Protein 3ZXN (pdb70)

Solvent-accessible surface area: 12642 Å² total; per-residue (Å²): 120,136,16,89,35,99,81,64,100,72,9,21,6,0,39,7,106,104,43,201,82,146,18,14,78,76,5,34,100,51,0,3,96,40,9,5,56,106,87,24,122,0,0,0,0,13,3,80,36,12,125,111,2,58,107,110,15,0,134,13,1,30,38,0,26,42,1,1,121,22,28,62,18,60,21,0,0,0,12,38,76,115,66,7,29,104,30,0,78,138,70,54,7,94,25,238,64,34,24,52,19,130,57,56,116,113,0,27,57,76,3,79,99,102,69,226,192,88,80,33,5,53,1,53,66,9,24,0,6,23,3,67,108,83,10,77,116,58,50,34,109,94,22,52,106,66,6,51,146,30,4,70,66,100,87,15,116,0,1,0,2,3,1,65,58,2,110,114,14,48,98,52,2,1,154,1,3,58,56,0,9,120,18,0,91,110,72,65,16,75,25,0,1,0,12,37,72,108,64,5,20,115,39,0,67,136,71,46,3,72,31,216,69,24,36,55,19,128,51,0,45,113,0,1,63,74,14,70,121,129,48,276

Radius of gyration: 18.59 Å; Cα contacts (8 Å, |Δi|>4): 367; chains: 2; bounding box: 42×45×48 Å

Nearest PDB structures (foldseek):
  3zxn-assembly1_A  TM=1.009E+00  e=7.294E-23  Moorella thermoacetica ATCC 39073
  2vy9-assembly2_B  TM=9.307E-01  e=5.023E-19  Neomoorella thermoacetica
  3zxn-assembly2_B  TM=9.284E-01  e=1.860E-18  Moorella thermoacetica ATCC 39073
  6jhk-assembly1_A  TM=9.186E-01  e=1.006E-10  Bacillus subtilis
  6qcm-assembly1_d  TM=8.996E-01  e=4.245E-10  Listeria monocytogenes EGD-e

GO terms:
  GO:0005515 protein binding (F, IPI)

B-factor: mean 38.58, std 14.01, range [18.01, 106.39]

InterPro domains:
  IPR002645 STAS domain [PF01740] (10-97)
  IPR002645 STAS domain [PS50801] (3-114)
  IPR036513 STAS domain superfamily [G3DSA:3.30.750.24] (1-123)
  IPR036513 STAS domain superfamily [SSF52091] (4-115)
  IPR051932 Bacterial Stress Response Regulators [PTHR33745] (4-117)

Foldseek 3Di:
DPFDWDADPQEIETEDADDVAVVLVVVLVVVVVVCVPDPGQAYEYEDLRDPEDDLRNLVSVVVVVVVCVVVVHQYEYENADPVRVVVSVVSPDDPVPHHYYHDDVRRVVVSVVVVVD/DQWDDDDQEIEGEDAPCVVVDQLVRNVVVVCVVDVVRPGQAYEYEDLRDPADDLRNLVSVQVVVVVCVVSVHQYEYENDDPVRVVVSVVSPNPCVPHHYDHGDVRVVVCSVVVVD

Secondary structure (DSSP, 8-state):
--S-EEEETTEEEEEPPP---HHHHHHHHHHHHHHTSS--SEEEEE-TT-SS--HHHHHHHHHHHHHHHHHT--EEEE---HHHHHHHHHTT--STTSEEESSHHHHHHHHHHHHT-/---EEETTEEEEE--GGGGGS-HHHHHHHHHHHHSSS--SEEEEE-TT-SS--HHHHHHHHHHHHHHHHTT--EEEES--HHHHHHHHHTT--GGGSEEESSHHHHHHHHHHH--

Structure (mmCIF, N/CA/C/O backbone):
data_3ZXN
#
_entry.id   3ZXN
#
_cell.length_a   49.940
_cell.length_b   60.820
_cell.length_c   88.910
_cell.angle_alpha   90.00
_cell.angle_beta   90.00
_cell.angle_gamma   90.00
#
_symmetry.space_group_name_H-M   'P 21 21 21'
#
loop_
_entity.id
_entity.type
_entity.pdbx_description
1 polymer 'ANTI-SIGMA-FACTOR ANTAGONIST (STAS) DOMAIN PROTEIN'
2 non-polymer 'THIOCYANATE ION'
3 water water
#
loop_
_atom_site.group_PDB
_atom_site.id
_atom_site.type_symbol
_atom_site.label_atom_id
_atom_site.label_alt_id
_atom_site.label_comp_id
_atom_site.label_asym_id
_atom_site.label_entity_id
_atom_site.label_seq_id
_atom_site.pdbx_PDB_ins_code
_atom_site.Cartn_x
_atom_site.Cartn_y
_atom_site.Cartn_z
_atom_site.occupancy
_atom_site.B_iso_or_equiv
_atom_site.auth_seq_id
_atom_site.auth_comp_id
_atom_site.auth_asym_id
_atom_site.auth_atom_id
_atom_site.pdbx_PDB_model_num
ATOM 1 N N . SER A 1 3 ? -0.833 1.665 -21.264 1.00 80.59 3 SER A N 1
ATOM 2 C CA . SER A 1 3 ? -0.103 1.465 -20.015 1.0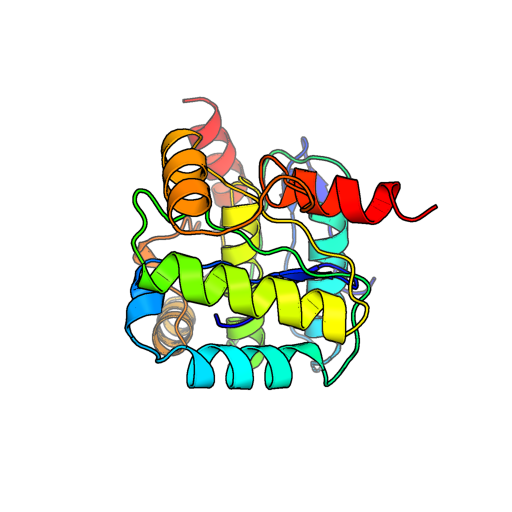0 76.23 3 SER A CA 1
ATOM 3 C C . SER A 1 3 ? -0.657 0.285 -19.217 1.00 74.55 3 SER A C 1
ATOM 4 O O . SER A 1 3 ? -1.318 0.478 -18.195 1.00 85.01 3 SER A O 1
ATOM 7 N N . ARG A 1 4 ? -0.392 -0.932 -19.684 1.00 70.33 4 ARG A N 1
ATOM 8 C CA . ARG A 1 4 ? -0.789 -2.130 -18.947 1.00 72.74 4 ARG A CA 1
ATOM 9 C C . ARG A 1 4 ? 0.356 -2.588 -18.043 1.00 67.71 4 ARG A C 1
ATOM 10 O O . ARG A 1 4 ? 0.193 -2.686 -16.824 1.00 66.61 4 ARG A O 1
ATOM 18 N N . VAL A 1 5 ? 1.509 -2.864 -18.651 1.00 59.54 5 VAL A N 1
ATOM 19 C CA . VAL A 1 5 ? 2.724 -3.198 -17.908 1.00 53.05 5 VAL A CA 1
ATOM 20 C C . VAL A 1 5 ? 3.305 -1.946 -17.251 1.00 53.15 5 VAL A C 1
ATOM 21 O O . VAL A 1 5 ? 3.803 -1.049 -17.938 1.00 47.12 5 VAL A O 1
ATOM 25 N N . PRO A 1 6 ? 3.232 -1.875 -15.911 1.00 44.67 6 PRO A N 1
ATOM 26 C CA . PRO A 1 6 ? 3.735 -0.702 -15.198 1.00 43.86 6 PRO A CA 1
ATOM 27 C C . PRO A 1 6 ? 5.235 -0.526 -15.388 1.00 37.71 6 PRO A C 1
ATOM 28 O O . PRO A 1 6 ? 6.012 -1.480 -15.334 1.00 40.26 6 PRO A O 1
ATOM 32 N N . ILE A 1 7 ? 5.637 0.714 -15.598 1.00 35.90 7 ILE A N 1
ATOM 33 C CA . ILE A 1 7 ? 7.041 1.048 -15.674 1.00 38.19 7 ILE A CA 1
ATOM 34 C C . ILE A 1 7 ? 7.349 1.958 -14.505 1.00 35.08 7 ILE A C 1
ATOM 35 O O . ILE A 1 7 ? 6.905 3.107 -14.480 1.00 36.85 7 ILE A O 1
ATOM 40 N N . LEU A 1 8 ? 8.100 1.442 -13.532 1.00 28.52 8 LEU A N 1
ATOM 41 C CA . LEU A 1 8 ? 8.412 2.190 -12.313 1.00 28.98 8 LEU A CA 1
ATOM 42 C C . LEU A 1 8 ? 9.763 2.902 -12.406 1.00 28.50 8 LEU A C 1
ATOM 43 O O . LEU A 1 8 ? 10.639 2.503 -13.166 1.00 28.70 8 LEU A O 1
ATOM 48 N N . LYS A 1 9 ? 9.931 3.950 -11.611 1.00 29.43 9 LYS A N 1
ATOM 49 C CA . LYS A 1 9 ? 11.233 4.582 -11.473 1.00 34.55 9 LYS A CA 1
ATOM 50 C C . LYS A 1 9 ? 11.588 4.637 -9.996 1.00 32.93 9 LYS A C 1
ATOM 51 O O . LYS A 1 9 ? 10.815 5.144 -9.187 1.00 39.29 9 LYS A O 1
ATOM 57 N N . VAL A 1 10 ? 12.738 4.083 -9.637 1.00 29.06 10 VAL A N 1
ATOM 58 C CA . VAL A 1 10 ? 13.174 4.097 -8.244 1.00 31.11 10 VAL A CA 1
ATOM 59 C C . VAL A 1 10 ? 14.597 4.622 -8.150 1.00 31.81 10 VAL A C 1
ATOM 60 O O . VAL A 1 10 ? 15.503 4.056 -8.748 1.00 28.92 10 VAL A O 1
ATOM 64 N N . ASP A 1 11 ? 14.799 5.692 -7.377 1.00 32.48 11 ASP A N 1
ATOM 65 C CA . ASP A 1 11 ? 16.127 6.280 -7.246 1.00 32.45 11 ASP A CA 1
ATOM 66 C C . ASP A 1 11 ? 16.761 6.473 -8.632 1.00 30.45 11 ASP A C 1
ATOM 67 O O . ASP A 1 11 ? 17.941 6.192 -8.818 1.00 33.86 11 ASP A O 1
ATOM 72 N N . ASP A 1 12 ? 15.961 6.936 -9.590 1.00 31.80 12 ASP A N 1
ATOM 73 C CA . ASP A 1 12 ? 16.418 7.201 -10.968 1.00 36.18 12 ASP A CA 1
ATOM 74 C C . ASP A 1 12 ? 16.691 5.963 -11.821 1.00 33.49 12 ASP A C 1
ATOM 75 O O . ASP A 1 12 ? 17.197 6.088 -12.941 1.00 29.70 12 ASP A O 1
ATOM 80 N N . TYR A 1 13 ? 16.374 4.782 -11.296 1.00 29.81 13 TYR A N 1
ATOM 81 C CA . TYR A 1 13 ? 16.455 3.545 -12.076 1.00 27.21 13 TYR A CA 1
ATOM 82 C C . TYR A 1 13 ? 15.070 3.126 -12.556 1.00 28.98 13 TYR A C 1
ATOM 83 O O . TYR A 1 13 ? 14.105 3.139 -11.787 1.00 26.47 13 TYR A O 1
ATOM 92 N N . TRP A 1 14 ? 14.973 2.773 -13.839 1.00 25.55 14 TRP A N 1
ATOM 93 C CA . TRP A 1 14 ? 13.751 2.222 -14.383 1.00 19.05 14 TRP A CA 1
ATOM 94 C C . TRP A 1 14 ? 13.648 0.797 -13.895 1.00 23.77 14 TRP A C 1
ATOM 95 O O . TRP A 1 14 ? 14.637 0.066 -13.924 1.00 24.43 14 TRP A O 1
ATOM 106 N N . VAL A 1 15 ? 12.453 0.410 -13.448 1.00 25.74 15 VAL A N 1
ATOM 107 C CA . VAL A 1 15 ? 12.185 -0.940 -12.971 1.00 23.46 15 VAL A CA 1
ATOM 108 C C . VAL A 1 15 ? 10.903 -1.483 -13.603 1.00 27.37 15 VAL A C 1
ATOM 109 O O . VAL A 1 15 ? 9.848 -0.830 -13.567 1.00 27.89 15 VAL A O 1
ATOM 113 N N . VAL A 1 16 ? 11.003 -2.670 -14.194 1.00 25.94 16 VAL A N 1
ATOM 114 C CA . VAL A 1 16 ? 9.889 -3.291 -14.893 1.00 24.70 16 VAL A CA 1
ATOM 115 C C . VAL A 1 16 ? 9.820 -4.775 -14.546 1.00 27.97 16 VAL A C 1
ATOM 116 O O . VAL A 1 16 ? 10.840 -5.458 -14.533 1.00 27.05 16 VAL A O 1
ATOM 120 N N . ALA A 1 17 ? 8.621 -5.277 -14.271 1.00 24.86 17 ALA A N 1
ATOM 121 C CA . ALA A 1 17 ? 8.435 -6.719 -14.156 1.00 28.85 17 ALA A CA 1
ATOM 122 C C . ALA A 1 17 ? 7.419 -7.176 -15.184 1.00 30.64 17 ALA A C 1
ATOM 123 O O . ALA A 1 17 ? 6.292 -6.690 -15.218 1.00 39.35 17 ALA A O 1
ATOM 125 N N . ILE A 1 18 ? 7.829 -8.115 -16.021 1.00 28.09 18 ILE A N 1
ATOM 126 C CA . ILE A 1 18 ? 6.960 -8.617 -17.080 1.00 32.50 18 ILE A CA 1
ATOM 127 C C . ILE A 1 18 ? 6.177 -9.826 -16.587 1.00 36.10 18 ILE A C 1
ATOM 128 O O . ILE A 1 18 ? 6.762 -10.827 -16.174 1.00 37.79 18 ILE A O 1
ATOM 133 N N . GLU A 1 19 ? 4.850 -9.724 -16.617 1.00 42.43 19 GLU A N 1
ATOM 134 C CA . GLU A 1 19 ? 3.985 -10.809 -16.163 1.00 46.72 19 GLU A CA 1
ATOM 135 C C . GLU A 1 19 ? 3.391 -11.568 -17.359 1.00 47.69 19 GLU A C 1
ATOM 136 O O . GLU A 1 19 ? 3.561 -11.159 -18.508 1.00 45.29 19 GLU A O 1
ATOM 142 N N . GLU A 1 20 ? 2.715 -12.683 -17.095 1.00 49.33 20 GLU A N 1
ATOM 143 C CA . GLU A 1 20 ? 2.071 -13.447 -18.165 1.00 54.41 20 GLU A CA 1
ATOM 144 C C . GLU A 1 20 ? 1.018 -12.588 -18.865 1.00 53.96 20 GLU A C 1
ATOM 145 O O . GLU A 1 20 ? 0.218 -11.923 -18.206 1.00 54.83 20 GLU A O 1
ATOM 151 N N . THR A 1 21 ? 1.023 -12.581 -20.196 1.00 64.23 21 THR A N 1
ATOM 152 C CA . THR A 1 21 ? 0.043 -11.786 -20.944 1.00 63.91 21 THR A CA 1
ATOM 153 C C . THR A 1 21 ? -0.867 -12.644 -21.823 1.00 73.62 21 THR A C 1
ATOM 154 O O . THR A 1 21 ? -0.399 -13.437 -22.649 1.00 65.65 21 THR A O 1
ATOM 158 N N . LEU A 1 22 ? -2.173 -12.467 -21.638 1.00 73.73 22 LEU A N 1
ATOM 159 C CA . LEU A 1 22 ? -3.173 -13.277 -22.325 1.00 79.13 22 LEU A CA 1
ATOM 160 C C . LEU A 1 22 ? -3.430 -12.765 -23.740 1.00 74.38 22 LEU A C 1
ATOM 161 O O . LEU A 1 22 ? -2.593 -12.930 -24.630 1.00 70.16 22 LEU A O 1
ATOM 166 N N . ASP A 1 24 ? -0.249 -10.417 -26.191 1.00 69.83 24 ASP A N 1
ATOM 167 C CA . ASP A 1 24 ? 0.857 -10.660 -27.112 1.00 77.31 24 ASP A CA 1
ATOM 168 C C . ASP A 1 24 ? 1.181 -9.402 -27.911 1.00 77.66 24 ASP A C 1
ATOM 169 O O . ASP A 1 24 ? 2.335 -9.153 -28.260 1.00 73.27 24 ASP A O 1
ATOM 174 N N . GLN A 1 25 ? 0.158 -8.607 -28.202 1.00 77.72 25 GLN A N 1
ATOM 175 C CA . GLN A 1 25 ? 0.380 -7.313 -28.829 1.00 76.40 25 GLN A CA 1
ATOM 176 C C . GLN A 1 25 ? 0.649 -6.269 -27.747 1.00 70.07 25 GLN A C 1
ATOM 177 O O . GLN A 1 25 ? 1.097 -5.159 -28.032 1.00 66.58 25 GLN A O 1
ATOM 183 N N . SER A 1 26 ? 0.379 -6.641 -26.501 1.00 65.10 26 SER A N 1
ATOM 184 C CA . SER A 1 26 ? 0.661 -5.770 -25.368 1.00 69.95 26 SER A CA 1
ATOM 185 C C . SER A 1 26 ? 2.152 -5.788 -25.016 1.00 62.81 26 SER A C 1
ATOM 186 O O . SER A 1 26 ? 2.641 -4.915 -24.295 1.00 56.72 26 SER A O 1
ATOM 189 N N . VAL A 1 27 ? 2.861 -6.793 -25.525 1.00 62.22 27 VAL A N 1
ATOM 190 C CA . VAL A 1 27 ? 4.312 -6.873 -25.390 1.00 62.62 27 VAL A CA 1
ATOM 191 C C . VAL A 1 27 ? 4.946 -5.865 -26.346 1.00 55.46 27 VAL A C 1
ATOM 192 O O . VAL A 1 27 ? 5.937 -5.211 -26.015 1.00 46.80 27 VAL A O 1
ATOM 196 N N . ILE A 1 28 ? 4.364 -5.754 -27.537 1.00 54.53 28 ILE A N 1
ATOM 197 C CA . ILE A 1 28 ? 4.733 -4.706 -28.482 1.00 51.59 28 ILE A CA 1
ATOM 198 C C . ILE A 1 28 ? 4.416 -3.347 -27.874 1.00 45.60 28 ILE A C 1
ATOM 199 O O . ILE A 1 28 ? 5.224 -2.423 -27.927 1.00 45.83 28 ILE A O 1
ATOM 204 N N . GLN A 1 29 ? 3.231 -3.241 -27.287 1.00 48.21 29 GLN A N 1
ATOM 205 C CA . GLN A 1 29 ? 2.801 -2.023 -26.617 1.00 52.49 29 GLN A CA 1
ATOM 206 C C . GLN A 1 29 ? 3.747 -1.667 -25.476 1.00 49.90 29 GLN A C 1
ATOM 207 O O . GLN A 1 29 ? 4.073 -0.496 -25.268 1.00 45.09 29 GLN A O 1
ATOM 213 N N . PHE A 1 30 ? 4.184 -2.684 -24.738 1.00 49.75 30 PHE A N 1
ATOM 214 C CA . PHE A 1 30 ? 5.096 -2.467 -23.630 1.00 42.24 30 PHE A CA 1
ATOM 215 C C . PHE A 1 30 ? 6.462 -1.979 -24.107 1.00 35.74 30 PHE A C 1
ATOM 216 O O . PHE A 1 30 ? 6.984 -1.000 -23.588 1.00 33.76 30 PHE A O 1
ATOM 224 N N . LYS A 1 31 ? 7.031 -2.666 -25.096 1.00 41.54 31 LYS A N 1
ATOM 225 C CA . LYS A 1 31 ? 8.332 -2.294 -25.651 1.00 40.54 31 LYS A CA 1
ATOM 226 C C . LYS A 1 31 ? 8.322 -0.844 -26.128 1.00 37.18 31 LYS A C 1
ATOM 227 O O . LYS A 1 31 ? 9.250 -0.080 -25.856 1.00 35.60 31 LYS A O 1
ATOM 233 N N . GLU A 1 32 ? 7.254 -0.463 -26.818 1.00 38.27 32 GLU A N 1
ATOM 234 C CA . GLU A 1 32 ? 7.121 0.895 -27.329 1.00 39.97 32 GLU A CA 1
ATOM 235 C C . GLU A 1 32 ? 7.088 1.935 -26.218 1.00 35.15 32 GLU A C 1
ATOM 236 O O . GLU A 1 32 ? 7.775 2.953 -26.295 1.00 33.13 32 GLU A O 1
ATOM 242 N N . GLU A 1 33 ? 6.291 1.685 -25.184 1.00 35.94 33 GLU A N 1
ATOM 243 C CA . GLU A 1 33 ? 6.215 2.617 -24.064 1.00 34.96 33 GLU A CA 1
ATOM 244 C C . GLU A 1 33 ? 7.541 2.691 -23.304 1.00 31.94 33 GLU A C 1
ATOM 245 O O . GLU A 1 33 ? 7.971 3.776 -22.884 1.00 28.80 33 GLU A O 1
ATOM 251 N N . LEU A 1 34 ? 8.183 1.541 -23.108 1.00 29.64 34 LEU A N 1
ATOM 252 C CA . LEU A 1 34 ? 9.455 1.517 -22.387 1.00 28.88 34 LEU A CA 1
ATOM 253 C C . LEU A 1 34 ? 10.479 2.354 -23.146 1.00 28.46 34 LEU A C 1
ATOM 254 O O . LEU A 1 34 ? 11.143 3.222 -22.578 1.00 28.55 34 LEU A O 1
ATOM 259 N N . LEU A 1 35 ? 10.591 2.098 -24.445 1.00 28.00 35 LEU A N 1
ATOM 260 C CA . LEU A 1 35 ? 11.569 2.807 -25.254 1.00 29.74 35 LEU A CA 1
ATOM 261 C C . LEU A 1 35 ? 11.277 4.293 -25.252 1.00 27.25 35 LEU A C 1
ATOM 262 O O . LEU A 1 35 ? 12.195 5.095 -25.192 1.00 31.07 35 LEU A O 1
ATOM 267 N N . HIS A 1 36 ? 10.001 4.664 -25.303 1.00 25.73 36 HIS A N 1
ATOM 268 C CA . HIS A 1 36 ? 9.657 6.075 -25.231 1.00 29.31 36 HIS A CA 1
ATOM 269 C C . HIS A 1 36 ? 10.143 6.659 -23.903 1.00 34.57 36 HIS A C 1
ATOM 270 O O . HIS A 1 36 ? 10.768 7.721 -23.867 1.00 33.34 36 HIS A O 1
ATOM 277 N N . ASN A 1 37 ? 9.866 5.955 -22.809 1.00 34.92 37 ASN A N 1
ATOM 278 C CA . ASN A 1 37 ? 10.275 6.444 -21.491 1.00 34.77 37 ASN A CA 1
ATOM 279 C C . ASN A 1 37 ? 11.785 6.607 -21.343 1.00 30.90 37 ASN A C 1
ATOM 280 O O . ASN A 1 37 ? 12.252 7.653 -20.894 1.00 29.88 37 ASN A O 1
ATOM 285 N N . ILE A 1 38 ? 12.550 5.583 -21.720 1.00 28.10 38 ILE A N 1
ATOM 286 C CA . ILE A 1 38 ? 13.989 5.622 -21.452 1.00 28.81 38 ILE A CA 1
ATOM 287 C C . ILE A 1 38 ? 14.760 6.569 -22.379 1.00 31.10 38 ILE A C 1
ATOM 288 O O . ILE A 1 38 ? 15.930 6.875 -22.125 1.00 30.23 38 ILE A O 1
ATOM 293 N N . THR A 1 39 ? 14.097 7.050 -23.432 1.00 29.17 39 THR A N 1
ATOM 294 C CA . THR A 1 39 ? 14.695 8.082 -24.280 1.00 31.47 39 THR A CA 1
ATOM 295 C C . THR A 1 39 ? 14.152 9.486 -24.000 1.00 35.19 39 THR A C 1
ATOM 296 O O . THR A 1 39 ? 14.458 10.425 -24.727 1.00 35.99 39 THR A O 1
ATOM 300 N N . GLY A 1 40 ? 13.344 9.632 -22.954 1.00 34.79 40 GLY A N 1
ATOM 301 C CA . GLY A 1 40 ? 12.881 10.953 -22.545 1.00 37.14 40 GLY A CA 1
ATOM 302 C C . GLY A 1 40 ? 13.718 11.501 -21.397 1.00 39.94 40 GLY A C 1
ATOM 303 O O . GLY A 1 40 ? 14.815 12.035 -21.587 1.00 38.52 40 GLY A O 1
ATOM 304 N N . VAL A 1 41 ? 13.203 11.373 -20.183 1.00 39.58 41 VAL A N 1
ATOM 305 C CA . VAL A 1 41 ? 13.975 11.775 -19.020 1.00 37.66 41 VAL A CA 1
ATOM 306 C C . VAL A 1 41 ? 15.134 10.811 -18.828 1.00 36.35 41 VAL A C 1
ATOM 307 O O . VAL A 1 41 ? 14.977 9.599 -18.972 1.00 41.80 41 VAL A O 1
ATOM 311 N N . ALA A 1 42 ? 16.309 11.350 -18.531 1.00 34.58 42 ALA A N 1
ATOM 312 C CA . ALA A 1 42 ? 17.466 10.505 -18.289 1.00 38.77 42 ALA A CA 1
ATOM 313 C C . ALA A 1 42 ? 17.185 9.611 -17.075 1.00 36.45 42 ALA A C 1
ATOM 314 O O . ALA A 1 42 ? 16.344 9.941 -16.244 1.00 40.75 42 ALA A O 1
ATOM 316 N N . GLY A 1 43 ? 17.867 8.472 -17.007 1.00 29.66 43 GLY A N 1
ATOM 317 C CA . GLY A 1 43 ? 17.764 7.553 -15.883 1.00 32.65 43 GLY A CA 1
ATOM 318 C C . GLY A 1 43 ? 19.142 6.954 -15.701 1.00 33.67 43 GLY A C 1
ATOM 319 O O . GLY A 1 43 ? 19.982 7.081 -16.594 1.00 34.55 43 GLY A O 1
ATOM 320 N N . LYS A 1 44 ? 19.386 6.305 -14.566 1.00 29.13 44 LYS A N 1
ATOM 321 C CA . LYS A 1 44 ? 20.708 5.754 -14.291 1.00 31.01 44 LYS A CA 1
ATOM 322 C C . LYS A 1 44 ? 20.837 4.332 -14.811 1.00 25.87 44 LYS A C 1
ATOM 323 O O . LYS A 1 44 ? 21.936 3.777 -14.868 1.00 27.12 44 LYS A O 1
ATOM 329 N N . GLY A 1 45 ? 19.712 3.728 -15.171 1.00 28.36 45 GLY A N 1
ATOM 330 C CA . GLY A 1 45 ? 19.751 2.338 -15.592 1.00 25.53 45 GLY A CA 1
ATOM 331 C C . GLY A 1 45 ? 18.378 1.711 -15.668 1.00 24.25 45 GLY A C 1
ATOM 332 O O . GLY A 1 45 ? 17.381 2.339 -15.333 1.00 26.11 45 GLY A O 1
ATOM 333 N N . LEU A 1 46 ? 18.346 0.454 -16.096 1.00 21.06 46 LEU A N 1
ATOM 334 C CA . LEU A 1 46 ? 17.110 -0.234 -16.363 1.00 22.12 46 LEU A CA 1
ATOM 335 C C . LEU A 1 46 ? 17.206 -1.671 -15.848 1.00 21.73 46 LEU A C 1
ATOM 336 O O . LEU A 1 46 ? 18.166 -2.381 -16.142 1.00 25.17 46 LEU A O 1
ATOM 341 N N . VAL A 1 47 ? 16.206 -2.081 -15.076 1.00 23.33 47 VAL A N 1
ATOM 342 C CA A VAL A 1 47 ? 16.101 -3.463 -14.596 0.71 22.86 47 VAL A CA 1
ATOM 343 C CA B VAL A 1 47 ? 16.116 -3.459 -14.613 0.29 22.86 47 VAL A CA 1
ATOM 344 C C . VAL A 1 47 ? 14.801 -4.063 -15.092 1.00 21.10 47 VAL A C 1
ATOM 345 O O . VAL A 1 47 ? 13.730 -3.486 -14.891 1.00 24.52 47 VAL A O 1
ATOM 352 N N . ILE A 1 48 ? 14.883 -5.216 -15.751 1.00 22.61 48 ILE A N 1
ATOM 353 C CA . ILE A 1 48 ? 13.670 -5.878 -16.206 1.00 19.64 48 ILE A CA 1
ATOM 354 C C . ILE A 1 48 ? 13.630 -7.301 -15.669 1.00 21.71 48 ILE A C 1
ATOM 355 O O . ILE A 1 48 ? 14.557 -8.067 -15.895 1.00 22.03 48 ILE A O 1
ATOM 360 N N . ASP A 1 49 ? 12.550 -7.648 -14.973 1.00 25.03 49 ASP A N 1
ATOM 361 C CA . ASP A 1 49 ? 12.426 -8.980 -14.381 1.00 26.81 49 ASP A CA 1
ATOM 362 C C . ASP A 1 49 ? 11.422 -9.814 -15.158 1.00 23.63 49 ASP A C 1
ATOM 363 O O . ASP A 1 49 ? 10.317 -9.359 -15.442 1.00 25.67 49 ASP A O 1
ATOM 368 N N . ILE A 1 50 ? 11.800 -11.049 -15.460 1.00 20.59 50 ILE A N 1
ATOM 369 C CA . ILE A 1 50 ? 10.917 -11.947 -16.200 1.00 22.69 50 ILE A CA 1
ATOM 370 C C . ILE A 1 50 ? 10.546 -13.230 -15.457 1.00 28.52 50 ILE A C 1
ATOM 371 O O . ILE A 1 50 ? 10.117 -14.197 -16.081 1.00 27.49 50 ILE A O 1
ATOM 376 N N . SER A 1 51 ? 10.683 -13.228 -14.128 1.00 27.68 51 SER A N 1
ATOM 377 C CA . SER A 1 51 ? 10.441 -14.438 -13.332 1.00 28.23 51 SER A CA 1
ATOM 378 C C . SER A 1 51 ? 9.024 -14.995 -13.489 1.00 31.34 51 SER A C 1
ATOM 379 O O . SER A 1 51 ? 8.796 -16.199 -13.337 1.00 28.77 51 SER A O 1
ATOM 382 N N . ALA A 1 52 ? 8.077 -14.116 -13.799 1.00 29.13 52 ALA A N 1
ATOM 383 C CA . ALA A 1 52 ? 6.675 -14.511 -13.960 1.00 34.68 52 ALA A CA 1
ATOM 384 C C . ALA A 1 52 ? 6.397 -15.432 -15.165 1.00 39.52 52 ALA A C 1
ATOM 385 O O . ALA A 1 52 ? 5.414 -16.185 -15.159 1.00 34.48 52 ALA A O 1
ATOM 387 N N . LEU A 1 53 ? 7.256 -15.372 -16.185 1.00 32.85 53 LEU A N 1
ATOM 388 C CA . LEU A 1 53 ? 7.055 -16.137 -17.423 1.00 36.92 53 LEU A CA 1
ATOM 389 C C . LEU A 1 53 ? 7.440 -17.613 -17.304 1.00 39.53 53 LEU A C 1
ATOM 390 O O . LEU A 1 53 ? 8.609 -17.951 -17.124 1.00 39.31 53 LEU A O 1
ATOM 395 N N . GLU A 1 54 ? 6.451 -18.491 -17.424 1.00 42.15 54 GLU A N 1
ATOM 396 C CA . GLU A 1 54 ? 6.686 -19.928 -17.326 1.00 48.79 54 GLU A CA 1
ATOM 397 C C . GLU A 1 54 ? 7.582 -20.387 -18.472 1.00 44.33 54 GLU A C 1
ATOM 398 O O . GLU A 1 54 ? 8.535 -21.133 -18.271 1.00 44.63 54 GLU A O 1
ATOM 404 N N . VAL A 1 55 ? 7.257 -19.927 -19.675 1.00 43.19 55 VAL A N 1
ATOM 405 C CA . VAL A 1 55 ? 8.079 -20.154 -20.851 1.00 45.43 55 VAL A CA 1
ATOM 406 C C . VAL A 1 55 ? 8.327 -18.809 -21.521 1.00 43.19 55 VAL A C 1
ATOM 407 O O . VAL A 1 55 ? 7.514 -17.890 -21.403 1.00 45.43 55 VAL A O 1
ATOM 411 N N . VAL A 1 56 ? 9.449 -18.674 -22.214 1.00 43.17 56 VAL A N 1
ATOM 412 C CA . VAL A 1 56 ? 9.686 -17.436 -22.943 1.00 49.78 56 VAL A CA 1
ATOM 413 C C . VAL A 1 56 ? 9.565 -17.666 -24.441 1.00 45.71 56 VAL A C 1
ATOM 414 O O . VAL A 1 56 ? 10.126 -18.612 -24.990 1.00 53.30 56 VAL A O 1
ATOM 418 N N . ASP A 1 57 ? 8.798 -16.782 -25.067 1.00 52.42 57 ASP A N 1
ATOM 419 C CA . ASP A 1 57 ? 8.416 -16.845 -26.467 1.00 54.08 57 ASP A CA 1
ATOM 420 C C . ASP A 1 57 ? 9.537 -16.368 -27.385 1.00 56.71 57 ASP A C 1
ATOM 421 O O . ASP A 1 57 ? 10.487 -15.706 -26.952 1.00 46.81 57 ASP A O 1
ATOM 426 N N . GLU A 1 58 ? 9.412 -16.700 -28.662 1.00 54.98 58 GLU A N 1
ATOM 427 C CA . GLU A 1 58 ? 10.297 -16.167 -29.685 1.00 59.14 58 GLU A CA 1
ATOM 428 C C . GLU A 1 58 ? 10.037 -14.668 -29.817 1.00 49.52 58 GLU A C 1
ATOM 429 O O . GLU A 1 58 ? 10.936 -13.898 -30.157 1.00 48.61 58 GLU A O 1
ATOM 435 N N . PHE A 1 59 ? 8.797 -14.270 -29.541 1.00 46.66 59 PHE A N 1
ATOM 436 C CA . PHE A 1 59 ? 8.398 -12.867 -29.574 1.00 54.50 59 PHE A CA 1
ATOM 437 C C . PHE A 1 59 ? 9.045 -12.075 -28.439 1.00 48.91 59 PHE A C 1
ATOM 438 O O . PHE A 1 59 ? 9.691 -11.055 -28.677 1.00 45.75 59 PHE A O 1
ATOM 446 N N . VAL A 1 60 ? 8.860 -12.543 -27.208 1.00 44.91 60 VAL A N 1
ATOM 447 C CA . VAL A 1 60 ? 9.464 -11.897 -26.045 1.00 40.01 60 VAL A CA 1
ATOM 448 C C . VAL A 1 60 ? 10.974 -11.790 -26.202 1.00 35.84 60 VAL A C 1
ATOM 449 O O . VAL A 1 60 ? 11.567 -10.756 -25.885 1.00 33.35 60 VAL A O 1
ATOM 453 N N . THR A 1 61 ? 11.591 -12.855 -26.703 1.00 35.67 61 THR A N 1
ATOM 454 C CA . THR A 1 61 ? 13.034 -12.874 -26.889 1.00 37.77 61 THR A CA 1
ATOM 455 C C . THR A 1 61 ? 13.487 -11.727 -27.787 1.00 39.06 61 THR A C 1
ATOM 456 O O . THR A 1 61 ? 14.490 -11.062 -27.517 1.00 29.63 61 THR A O 1
ATOM 460 N N . ARG A 1 62 ? 12.751 -11.507 -28.869 1.00 39.50 62 ARG A N 1
ATOM 461 C CA . ARG A 1 62 ? 13.135 -10.479 -29.830 1.00 38.57 62 ARG A CA 1
ATOM 462 C C . ARG A 1 62 ? 12.981 -9.097 -29.215 1.00 30.95 62 ARG A C 1
ATOM 463 O O . ARG A 1 62 ? 13.808 -8.223 -29.441 1.00 33.37 62 ARG A O 1
ATOM 471 N N . VAL A 1 63 ? 11.926 -8.910 -28.431 1.00 31.13 63 VAL A N 1
ATOM 472 C CA . VAL A 1 63 ? 11.748 -7.684 -27.662 1.00 31.80 63 VAL A CA 1
ATOM 473 C C . VAL A 1 63 ? 12.917 -7.435 -26.693 1.00 35.53 63 VAL A C 1
ATOM 474 O O . VAL A 1 63 ? 13.435 -6.315 -26.598 1.00 28.63 63 VAL A O 1
ATOM 478 N N . LEU A 1 64 ? 13.330 -8.483 -25.978 1.00 31.36 64 LEU A N 1
ATOM 479 C CA . LEU A 1 64 ? 14.485 -8.380 -25.092 1.00 29.99 64 LEU A CA 1
ATOM 480 C C . LEU A 1 64 ? 15.785 -8.103 -25.847 1.00 32.70 64 LEU A C 1
ATOM 481 O O . LEU A 1 64 ? 16.626 -7.350 -25.365 1.00 25.98 64 LEU A O 1
ATOM 486 N N . ILE A 1 65 ? 15.961 -8.701 -27.025 1.00 25.28 65 ILE A N 1
ATOM 487 C CA . ILE A 1 65 ? 17.151 -8.387 -27.813 1.00 28.94 65 ILE A CA 1
ATOM 488 C C . ILE A 1 65 ? 17.149 -6.917 -28.261 1.00 26.76 65 ILE A C 1
ATOM 489 O O . ILE A 1 65 ? 18.192 -6.258 -28.235 1.00 25.72 65 ILE A O 1
ATOM 494 N N . GLU A 1 66 ? 15.992 -6.397 -28.667 1.00 25.62 66 GLU A N 1
ATOM 495 C CA A GLU A 1 66 ? 15.924 -5.012 -29.124 0.54 28.00 66 GLU A CA 1
ATOM 496 C CA B GLU A 1 66 ? 15.893 -4.999 -29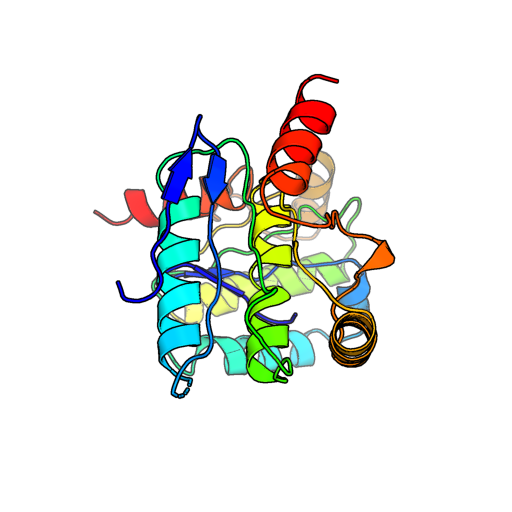.120 0.46 28.01 66 GLU A CA 1
ATOM 497 C C . GLU A 1 66 ? 16.149 -4.030 -27.971 1.00 29.15 66 GLU A C 1
ATOM 498 O O . GLU A 1 66 ? 16.922 -3.084 -28.092 1.00 24.91 66 GLU A O 1
ATOM 509 N N . ILE A 1 67 ? 15.485 -4.265 -26.850 1.00 23.97 67 ILE A N 1
ATOM 510 C CA . ILE A 1 67 ? 15.695 -3.402 -25.684 1.00 25.90 67 ILE A CA 1
ATOM 511 C C . ILE A 1 67 ? 17.171 -3.394 -25.281 1.00 25.48 67 ILE A C 1
ATOM 512 O O . ILE A 1 67 ? 17.755 -2.343 -25.018 1.00 24.18 67 ILE A O 1
ATOM 517 N N . SER A 1 68 ? 17.773 -4.578 -25.237 1.00 26.08 68 SER A N 1
ATOM 518 C CA . SER A 1 68 ? 19.189 -4.710 -24.914 1.00 24.68 68 SER A CA 1
ATOM 519 C C . SER A 1 68 ? 20.093 -3.908 -25.869 1.00 28.07 68 SER A C 1
ATOM 520 O O . SER A 1 68 ? 20.987 -3.171 -25.433 1.00 24.51 68 SER A O 1
ATOM 523 N N . ARG A 1 69 ? 19.861 -4.044 -27.170 1.00 26.80 69 ARG A N 1
ATOM 524 C CA . ARG A 1 69 ? 20.667 -3.304 -28.143 1.00 27.30 69 ARG A CA 1
ATOM 525 C C . ARG A 1 69 ? 20.524 -1.798 -27.996 1.00 22.54 69 ARG A C 1
ATOM 526 O O . ARG A 1 69 ? 21.502 -1.060 -28.092 1.00 22.52 69 ARG A O 1
ATOM 534 N N . LEU A 1 70 ? 19.290 -1.340 -27.825 1.00 22.88 70 LEU A N 1
ATOM 535 C CA . LEU A 1 70 ? 19.037 0.088 -27.678 1.00 26.66 70 LEU A CA 1
ATOM 536 C C . LEU A 1 70 ? 19.648 0.625 -26.382 1.00 27.27 70 LEU A C 1
ATOM 537 O O . LEU A 1 70 ? 20.268 1.693 -26.365 1.00 23.54 70 LEU A O 1
ATOM 542 N N . ALA A 1 71 ? 19.485 -0.125 -25.293 1.00 24.05 71 ALA A N 1
ATOM 543 C CA . ALA A 1 71 ? 20.063 0.309 -24.022 1.00 27.00 71 ALA A CA 1
ATOM 544 C C . ALA A 1 71 ? 21.554 0.546 -24.198 1.00 24.83 71 ALA A C 1
ATOM 545 O O . ALA A 1 71 ? 22.096 1.560 -23.756 1.00 27.71 71 ALA A O 1
ATOM 547 N N . GLU A 1 72 ? 22.219 -0.394 -24.851 1.00 21.88 72 GLU A N 1
ATOM 548 C CA . GLU A 1 72 ? 23.642 -0.266 -25.112 1.00 28.71 72 GLU A CA 1
ATOM 549 C C . GLU A 1 72 ? 23.962 1.005 -25.942 1.00 29.76 72 GLU A C 1
ATOM 550 O O . GLU A 1 72 ? 24.904 1.740 -25.638 1.00 24.95 72 GLU A O 1
ATOM 556 N N . LEU A 1 73 ? 23.168 1.266 -26.972 1.00 25.05 73 LEU A N 1
ATOM 557 C CA . LEU A 1 73 ? 23.370 2.469 -27.805 1.00 25.92 73 LEU A CA 1
ATOM 558 C C . LEU A 1 73 ? 23.123 3.742 -27.009 1.00 30.45 73 LEU A C 1
ATOM 559 O O . LEU A 1 73 ? 23.740 4.776 -27.262 1.00 28.42 73 LEU A O 1
ATOM 564 N N . LEU A 1 74 ? 22.223 3.649 -26.029 1.00 25.28 74 LEU A N 1
ATOM 565 C CA . LEU A 1 74 ? 21.849 4.792 -25.215 1.00 29.19 74 LEU A CA 1
ATOM 566 C C . LEU A 1 74 ? 22.804 5.019 -24.038 1.00 30.89 74 LEU A C 1
ATOM 567 O O . LEU A 1 74 ? 22.694 6.006 -23.329 1.00 35.23 74 LEU A O 1
ATOM 572 N N . GLY A 1 75 ? 23.742 4.105 -23.840 1.00 27.29 75 GLY A N 1
ATOM 573 C CA . GLY A 1 75 ? 24.640 4.176 -22.705 1.00 29.24 75 GLY A CA 1
ATOM 574 C C . GLY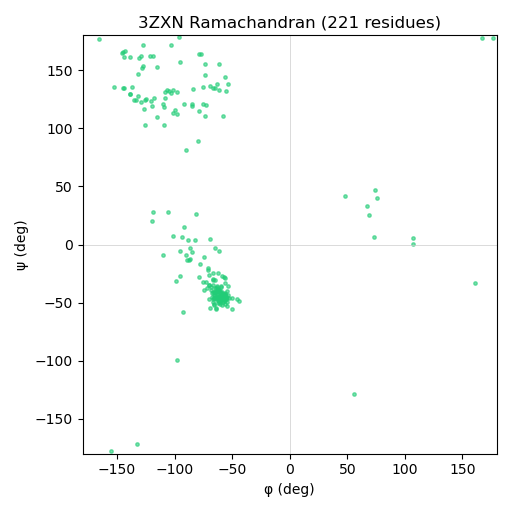 A 1 75 ? 23.899 3.923 -21.402 1.00 34.05 75 GLY A C 1
ATOM 575 O O . GLY A 1 75 ? 24.319 4.377 -20.336 1.00 30.42 75 GLY A O 1
ATOM 576 N N . LEU A 1 76 ? 22.784 3.202 -21.488 1.00 30.20 76 LEU A N 1
ATOM 577 C CA . LEU A 1 76 ? 21.964 2.925 -20.308 1.00 27.32 76 LEU A CA 1
ATOM 578 C C . LEU A 1 76 ? 22.285 1.543 -19.743 1.00 25.94 76 LEU A C 1
ATOM 579 O O . LEU A 1 76 ? 22.027 0.529 -20.387 1.00 25.07 76 LEU A O 1
ATOM 584 N N . PRO A 1 77 ? 22.883 1.492 -18.539 1.00 27.91 77 PRO A N 1
ATOM 585 C CA . PRO A 1 77 ? 23.098 0.179 -17.922 1.00 25.16 77 PRO A CA 1
ATOM 586 C C . PRO A 1 77 ? 21.807 -0.640 -17.843 1.00 22.77 77 PRO A C 1
ATOM 587 O O . PRO A 1 77 ? 20.770 -0.108 -17.473 1.00 26.69 77 PRO A O 1
ATOM 591 N N . PHE A 1 78 ? 21.888 -1.931 -18.147 1.00 23.16 78 PHE A N 1
ATOM 592 C CA . PHE A 1 78 ? 20.701 -2.766 -18.247 1.00 22.01 78 PHE A CA 1
ATOM 593 C C . PHE A 1 78 ? 20.966 -4.120 -17.603 1.00 25.02 78 PHE A C 1
ATOM 594 O O . PHE A 1 78 ? 21.968 -4.746 -17.908 1.00 26.79 78 PHE A O 1
ATOM 602 N N . VAL A 1 79 ? 20.077 -4.555 -16.708 1.00 24.53 79 VAL A N 1
ATOM 603 C CA A VAL A 1 79 ? 20.162 -5.876 -16.080 0.33 24.44 79 VAL A CA 1
ATOM 604 C CA B VAL A 1 79 ? 20.183 -5.886 -16.122 0.67 24.40 79 VAL A CA 1
ATOM 605 C C . VAL A 1 79 ? 18.857 -6.641 -16.263 1.00 23.85 79 VAL A C 1
ATOM 606 O O . VAL A 1 79 ? 17.782 -6.086 -16.046 1.00 23.09 79 VAL A O 1
ATOM 613 N N . LEU A 1 80 ? 18.955 -7.907 -16.670 1.00 21.32 80 LEU A N 1
ATOM 614 C CA . LEU A 1 80 ? 17.799 -8.777 -16.843 1.00 22.31 80 LEU A CA 1
ATOM 615 C C . LEU A 1 80 ? 17.794 -9.741 -15.661 1.00 24.24 80 LEU A C 1
ATOM 616 O O . LEU A 1 80 ? 18.839 -10.300 -15.335 1.00 24.95 80 LEU A O 1
ATOM 621 N N . THR A 1 81 ? 16.639 -9.904 -15.016 1.00 20.76 81 THR A N 1
ATOM 622 C CA . THR A 1 81 ? 16.566 -10.662 -13.766 1.00 24.67 81 THR A CA 1
ATOM 623 C C . THR A 1 81 ? 15.445 -11.704 -13.764 1.00 25.24 81 THR A C 1
ATOM 624 O O . THR A 1 81 ? 14.498 -11.617 -14.555 1.00 22.49 81 THR A O 1
ATOM 628 N N . GLY A 1 82 ? 15.565 -12.688 -12.864 1.00 27.03 82 GLY A N 1
ATOM 629 C CA . GLY A 1 82 ? 14.547 -13.717 -12.680 1.00 22.04 82 GLY A CA 1
ATOM 630 C C . GLY A 1 82 ? 14.524 -14.756 -13.795 1.00 29.12 82 GLY A C 1
ATOM 631 O O . GLY A 1 82 ? 13.464 -15.080 -14.317 1.00 28.90 82 GLY A O 1
ATOM 632 N N . ILE A 1 83 ? 15.698 -15.270 -14.156 1.00 28.94 83 ILE A N 1
ATOM 633 C CA . ILE A 1 83 ? 15.857 -16.196 -15.278 1.00 29.34 83 ILE A CA 1
ATOM 634 C C . ILE A 1 83 ? 16.173 -17.622 -14.805 1.00 32.29 83 ILE A C 1
ATOM 635 O O . ILE A 1 83 ? 17.313 -17.936 -14.442 1.00 29.94 83 ILE A O 1
ATOM 640 N N . LYS A 1 84 ? 15.170 -18.486 -14.831 1.00 35.30 84 LYS A N 1
ATOM 641 C CA . LYS A 1 84 ? 15.373 -19.870 -14.424 1.00 39.91 84 LYS A CA 1
ATOM 642 C C . LYS A 1 84 ? 16.162 -20.601 -15.499 1.00 32.80 84 LYS A C 1
ATOM 643 O O . LYS A 1 84 ? 16.146 -20.196 -16.666 1.00 33.95 84 LYS A O 1
ATOM 649 N N . PRO A 1 85 ? 16.864 -21.680 -15.108 1.00 32.95 85 PRO A N 1
ATOM 650 C CA . PRO A 1 85 ? 17.682 -22.475 -16.030 1.00 38.56 85 PRO A CA 1
ATOM 651 C C . PRO A 1 85 ? 17.001 -22.784 -17.370 1.00 34.78 85 PRO A C 1
ATOM 652 O O . PRO A 1 85 ? 17.610 -22.586 -18.416 1.00 39.57 85 PRO A O 1
ATOM 656 N N . ALA A 1 86 ? 15.762 -23.257 -17.350 1.00 37.56 86 ALA A N 1
ATOM 657 C CA . ALA A 1 86 ? 15.113 -23.656 -18.599 1.00 37.05 86 ALA A CA 1
ATOM 658 C C . ALA A 1 86 ? 14.950 -22.457 -19.535 1.00 35.79 86 ALA A C 1
ATOM 659 O O . ALA A 1 86 ? 15.079 -22.573 -20.756 1.00 35.02 86 ALA A O 1
ATOM 661 N N . VAL A 1 87 ? 14.668 -21.300 -18.953 1.00 37.35 87 VAL A N 1
ATOM 662 C CA . VAL A 1 87 ? 14.476 -20.084 -19.736 1.00 37.01 87 VAL A CA 1
ATOM 663 C C . VAL A 1 87 ? 15.808 -19.530 -20.239 1.00 33.21 87 VAL A C 1
ATOM 664 O O . VAL A 1 87 ? 15.870 -18.954 -21.319 1.00 33.54 87 VAL A O 1
ATOM 668 N N . ALA A 1 88 ? 16.875 -19.709 -19.466 1.00 34.82 88 ALA A N 1
ATOM 669 C CA . ALA A 1 88 ? 18.195 -19.284 -19.919 1.00 33.52 88 ALA A CA 1
ATOM 670 C C . ALA A 1 88 ? 18.572 -20.049 -21.179 1.00 38.68 88 ALA A C 1
ATOM 671 O O . ALA A 1 88 ? 19.162 -19.492 -22.103 1.00 36.55 88 ALA A O 1
ATOM 673 N N . ILE A 1 89 ? 18.225 -21.331 -21.207 1.00 38.84 89 ILE A N 1
ATOM 674 C CA . ILE A 1 89 ? 18.485 -22.170 -22.374 1.00 41.69 89 ILE A CA 1
ATOM 675 C C . ILE A 1 89 ? 17.762 -21.635 -23.608 1.00 36.06 89 ILE A C 1
ATOM 676 O O . ILE A 1 89 ? 18.356 -21.459 -24.668 1.00 39.72 89 ILE A O 1
ATOM 681 N N . THR A 1 90 ? 16.471 -21.386 -23.455 1.00 36.76 90 THR A N 1
ATOM 682 C CA . THR A 1 90 ? 15.639 -20.917 -24.556 1.00 39.89 90 THR A CA 1
ATOM 683 C C . THR A 1 90 ? 16.090 -19.563 -25.083 1.00 40.39 90 THR A C 1
ATOM 684 O O . THR A 1 90 ? 16.270 -19.394 -26.286 1.00 39.36 90 THR A O 1
ATOM 688 N N . LEU A 1 91 ? 16.270 -18.596 -24.182 1.00 35.22 91 LEU A N 1
ATOM 689 C CA . LEU A 1 91 ? 16.733 -17.262 -24.584 1.00 37.60 91 LEU A CA 1
ATOM 690 C C . LEU A 1 91 ? 18.021 -17.301 -25.416 1.00 35.43 91 LEU A C 1
ATOM 691 O O . LEU A 1 91 ? 18.149 -16.617 -26.442 1.00 32.77 91 LEU A O 1
ATOM 696 N N . THR A 1 92 ? 18.985 -18.083 -24.949 1.00 32.63 92 THR A N 1
ATOM 697 C CA . THR A 1 92 ? 20.271 -18.205 -25.616 1.00 32.18 92 THR A CA 1
ATOM 698 C C . THR A 1 92 ? 20.096 -18.859 -26.997 1.00 40.58 92 THR A C 1
ATOM 699 O O . THR A 1 92 ? 20.763 -18.488 -27.953 1.00 35.43 92 THR A O 1
ATOM 703 N N . GLU A 1 93 ? 19.187 -19.823 -27.086 1.00 43.13 93 GLU A N 1
ATOM 704 C CA . GLU A 1 93 ? 18.946 -20.536 -28.335 1.00 44.94 93 GLU A CA 1
ATOM 705 C C . GLU A 1 93 ? 18.271 -19.631 -29.343 1.00 50.39 93 GLU A C 1
ATOM 706 O O . GLU A 1 93 ? 18.402 -19.822 -30.550 1.00 47.04 93 GLU A O 1
ATOM 712 N N . MET A 1 94 ? 17.553 -18.633 -28.847 1.00 47.55 94 MET A N 1
ATOM 713 C CA . MET A 1 94 ? 16.868 -17.700 -29.729 1.00 37.07 94 MET A CA 1
ATOM 714 C C . MET A 1 94 ? 17.694 -16.442 -30.038 1.00 39.28 94 MET A C 1
ATOM 715 O O . MET A 1 94 ? 17.194 -15.515 -30.672 1.00 39.35 94 MET A O 1
ATOM 720 N N . GLY A 1 95 ? 18.950 -16.407 -29.585 1.00 36.75 95 GLY A N 1
ATOM 721 C CA . GLY A 1 95 ? 19.870 -15.338 -29.957 1.00 38.49 95 GLY A CA 1
ATOM 722 C C . GLY A 1 95 ? 20.244 -14.270 -28.922 1.00 39.29 95 GLY A C 1
ATOM 723 O O . GLY A 1 95 ? 21.016 -13.348 -29.222 1.00 33.80 95 GLY A O 1
ATOM 724 N N . LEU A 1 96 ? 19.712 -14.372 -27.708 1.00 35.83 96 LEU A N 1
ATOM 725 C CA . LEU A 1 96 ? 20.060 -13.394 -26.666 1.00 29.49 96 LEU A CA 1
ATOM 726 C C . LEU A 1 96 ? 21.359 -13.819 -25.972 1.00 30.61 96 LEU A C 1
ATOM 727 O O . LEU A 1 96 ? 21.431 -14.906 -25.402 1.00 36.19 96 LEU A O 1
ATOM 732 N N . ASP A 1 97 ? 22.384 -12.973 -26.019 1.00 28.23 97 ASP A N 1
ATOM 733 C CA . ASP A 1 97 ? 23.666 -13.330 -25.421 1.00 35.26 97 ASP A CA 1
ATOM 734 C C . ASP A 1 97 ? 23.644 -13.125 -23.901 1.00 30.47 97 ASP A C 1
ATOM 735 O O . ASP A 1 97 ? 23.982 -12.050 -23.404 1.00 33.15 97 ASP A O 1
ATOM 740 N N . LEU A 1 98 ? 23.246 -14.156 -23.169 1.00 27.18 98 LEU A N 1
ATOM 741 C CA . LEU A 1 98 ? 23.147 -14.038 -21.705 1.00 29.69 98 LEU A CA 1
ATOM 742 C C . LEU A 1 98 ? 24.500 -13.892 -21.013 1.00 27.96 98 LEU A C 1
ATOM 743 O O . LEU A 1 98 ? 24.617 -13.154 -20.037 1.00 27.58 98 LEU A O 1
ATOM 748 N N . ARG A 1 99 ? 25.522 -14.575 -21.531 1.00 28.78 99 ARG A N 1
ATOM 749 C CA . ARG A 1 99 ? 26.841 -14.539 -20.904 1.00 34.45 99 ARG A CA 1
ATOM 750 C C . ARG A 1 99 ? 27.446 -13.158 -20.890 1.00 34.79 99 ARG A C 1
ATOM 751 O O . ARG A 1 99 ? 28.076 -12.749 -19.901 1.00 28.53 99 ARG A O 1
ATOM 759 N N . GLY A 1 100 ? 27.262 -12.452 -21.996 1.00 27.69 100 GLY A N 1
ATOM 760 C CA . GLY A 1 100 ? 27.873 -11.151 -22.170 1.00 34.95 100 GLY A CA 1
ATOM 761 C C . GLY A 1 100 ? 27.044 -9.994 -21.646 1.00 38.05 100 GLY A C 1
ATOM 762 O O . GLY A 1 100 ? 27.434 -8.842 -21.813 1.00 44.02 100 GLY A O 1
ATOM 763 N N . MET A 1 101 ? 25.904 -10.276 -21.021 1.00 30.31 101 MET A N 1
ATOM 764 C CA . MET A 1 101 ? 25.097 -9.187 -20.481 1.00 30.07 101 MET A CA 1
ATOM 765 C C . MET A 1 101 ? 24.934 -9.308 -18.967 1.00 28.13 101 MET A C 1
ATOM 766 O O . MET A 1 101 ? 25.170 -10.373 -18.399 1.00 23.38 101 MET A O 1
ATOM 771 N N . ALA A 1 102 ? 24.549 -8.208 -18.332 1.00 25.22 102 ALA A N 1
ATOM 772 C CA . ALA A 1 102 ? 24.330 -8.203 -16.889 1.00 25.26 102 ALA A CA 1
ATOM 773 C C . ALA A 1 102 ? 23.008 -8.901 -16.571 1.00 25.38 102 ALA A C 1
ATOM 774 O O . ALA A 1 102 ? 21.950 -8.513 -17.065 1.00 24.78 102 ALA A O 1
ATOM 776 N N . THR A 1 103 ? 23.070 -9.959 -15.769 1.00 23.56 103 THR A N 1
ATOM 777 C CA . THR A 1 103 ? 21.856 -10.599 -15.295 1.00 23.66 103 THR A CA 1
ATOM 778 C C . THR A 1 103 ? 21.938 -10.704 -13.755 1.00 24.18 103 THR A C 1
ATOM 779 O O . THR A 1 103 ? 23.028 -10.710 -13.193 1.00 25.07 103 THR A O 1
ATOM 783 N N . ALA A 1 104 ? 20.787 -10.745 -13.096 1.00 23.94 104 ALA A N 1
ATOM 784 C CA . ALA A 1 104 ? 20.744 -10.911 -11.637 1.00 26.35 104 ALA A CA 1
ATOM 785 C C . ALA A 1 104 ? 19.556 -11.787 -11.221 1.00 24.41 104 ALA A C 1
ATOM 786 O O . ALA A 1 104 ? 18.668 -12.086 -12.020 1.00 21.24 104 ALA A O 1
ATOM 788 N N . LEU A 1 105 ? 19.562 -12.241 -9.973 1.00 23.06 105 LEU A N 1
ATOM 789 C CA . LEU A 1 105 ? 18.590 -13.233 -9.539 1.00 24.32 105 LEU A CA 1
ATOM 790 C C . LEU A 1 105 ? 17.188 -12.644 -9.419 1.00 24.09 105 LEU A C 1
ATOM 791 O O . LEU A 1 105 ? 16.204 -13.294 -9.722 1.00 25.68 105 LEU A O 1
ATOM 796 N N . ASN A 1 106 ? 17.115 -11.406 -8.951 1.00 27.09 106 ASN A N 1
ATOM 797 C CA . ASN A 1 106 ? 15.845 -10.760 -8.682 1.00 27.67 106 ASN A CA 1
ATOM 798 C C . ASN A 1 106 ? 16.028 -9.256 -8.752 1.00 26.38 106 ASN A C 1
ATOM 799 O O . ASN A 1 106 ? 17.125 -8.770 -9.033 1.00 24.33 106 ASN A O 1
ATOM 804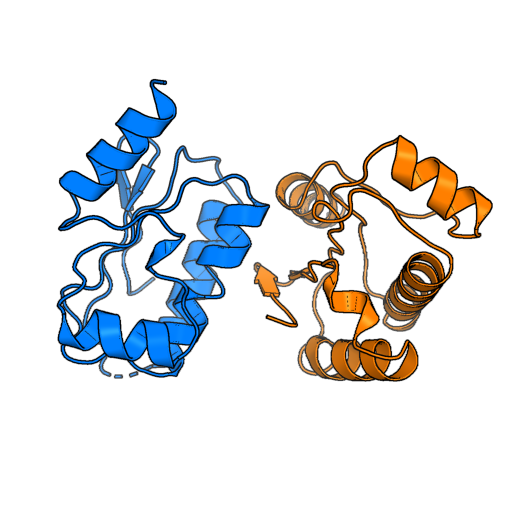 N N . LEU A 1 107 ? 14.960 -8.521 -8.473 1.00 25.68 107 LEU A N 1
ATOM 805 C CA A LEU A 1 107 ? 15.001 -7.068 -8.591 0.59 27.10 107 LEU A CA 1
ATOM 806 C CA B LEU A 1 107 ? 14.986 -7.074 -8.584 0.41 27.10 107 LEU A CA 1
ATOM 807 C C . LEU A 1 107 ? 15.985 -6.421 -7.625 1.00 27.26 107 LEU A C 1
ATOM 808 O O . LEU A 1 107 ? 16.623 -5.421 -7.967 1.00 26.04 107 LEU A O 1
ATOM 817 N N . GLN A 1 108 ? 16.114 -6.977 -6.419 1.00 27.65 108 GLN A N 1
ATOM 818 C CA . GLN A 1 108 ? 17.027 -6.378 -5.442 1.00 29.08 108 GLN A CA 1
ATOM 819 C C . GLN A 1 108 ? 18.474 -6.494 -5.933 1.00 25.21 108 GLN A C 1
ATOM 820 O O . GLN A 1 108 ? 19.224 -5.514 -5.949 1.00 24.81 108 GLN A O 1
ATOM 826 N N . LYS A 1 109 ? 18.856 -7.712 -6.304 1.00 25.56 109 LYS A N 1
ATOM 827 C CA . LYS A 1 109 ? 20.182 -8.013 -6.837 1.00 24.76 109 LYS A CA 1
ATOM 828 C C . LYS A 1 109 ? 20.441 -7.203 -8.117 1.00 24.30 109 LYS A C 1
ATOM 829 O O . LYS A 1 109 ? 21.564 -6.767 -8.376 1.00 25.59 109 LYS A O 1
ATOM 835 N N . GLY A 1 110 ? 19.392 -7.026 -8.906 1.00 23.30 110 GLY A N 1
ATOM 836 C CA . GLY A 1 110 ? 19.477 -6.256 -10.145 1.00 25.79 110 GLY A CA 1
ATOM 837 C C . GLY A 1 110 ? 19.814 -4.810 -9.847 1.00 26.15 110 GLY A C 1
ATOM 838 O O . GLY A 1 110 ? 20.795 -4.270 -10.356 1.00 26.96 110 GLY A O 1
ATOM 839 N N . LEU A 1 111 ? 19.005 -4.184 -8.998 1.00 23.38 111 LEU A N 1
ATOM 840 C CA . LEU A 1 111 ? 19.297 -2.825 -8.556 1.00 27.19 111 LEU A CA 1
ATOM 841 C C . LEU A 1 111 ? 20.696 -2.683 -7.943 1.00 30.50 111 LEU A C 1
ATOM 842 O O . LEU A 1 111 ? 21.428 -1.753 -8.277 1.00 30.12 111 LEU A O 1
ATOM 847 N N . ASP A 1 112 ? 21.079 -3.609 -7.065 1.00 27.07 112 ASP A N 1
ATOM 848 C CA . ASP A 1 112 ? 22.403 -3.526 -6.439 1.00 32.22 112 ASP A CA 1
ATOM 849 C C . ASP A 1 112 ? 23.531 -3.635 -7.479 1.00 34.40 112 ASP A C 1
ATOM 850 O O . ASP A 1 112 ? 24.540 -2.930 -7.403 1.00 29.09 112 ASP A O 1
ATOM 855 N N . LYS A 1 113 ? 23.353 -4.509 -8.460 1.00 28.76 113 LYS A N 1
ATOM 856 C CA . LYS A 1 113 ? 24.388 -4.695 -9.470 1.00 29.76 113 LYS A CA 1
ATOM 857 C C . LYS A 1 113 ? 24.642 -3.394 -10.229 1.00 35.91 113 LYS A C 1
ATOM 858 O O . LYS A 1 113 ? 25.783 -3.005 -10.455 1.00 38.07 113 LYS A O 1
ATOM 864 N N . LEU A 1 114 ? 23.570 -2.717 -10.609 1.00 31.84 114 LEU A N 1
ATOM 865 C CA . LEU A 1 114 ? 23.696 -1.481 -11.362 1.00 39.52 114 LEU A CA 1
ATOM 866 C C . LEU A 1 114 ? 24.381 -0.399 -10.534 1.00 40.76 114 LEU A C 1
ATOM 867 O O . LEU A 1 114 ? 25.228 0.327 -11.038 1.00 37.38 114 LEU A O 1
ATOM 872 N N . LYS A 1 115 ? 24.034 -0.307 -9.255 1.00 34.90 115 LYS A N 1
ATOM 873 C CA . LYS A 1 115 ? 24.636 0.710 -8.406 1.00 37.00 115 LYS A CA 1
ATOM 874 C C . LYS A 1 115 ? 26.104 0.403 -8.143 1.00 49.00 115 LYS A C 1
ATOM 875 O O . LYS A 1 115 ? 26.925 1.314 -8.041 1.00 50.18 115 LYS A O 1
ATOM 881 N N . ASN A 1 116 ? 26.429 -0.880 -8.027 1.00 48.42 116 ASN A N 1
ATOM 882 C CA . ASN A 1 116 ? 27.808 -1.293 -7.789 1.00 53.83 116 ASN A CA 1
ATOM 883 C C . ASN A 1 116 ? 28.721 -0.977 -8.973 1.00 55.91 116 ASN A C 1
ATOM 884 O O . ASN A 1 116 ? 29.815 -0.438 -8.797 1.00 58.65 116 ASN A O 1
ATOM 889 N N . LEU A 1 117 ? 28.265 -1.317 -10.174 1.00 53.64 117 LEU A N 1
ATOM 890 C CA . LEU A 1 117 ? 29.003 -1.003 -11.392 1.00 53.84 117 LEU A CA 1
ATOM 891 C C . LEU A 1 117 ? 29.236 0.501 -11.514 1.00 55.77 117 LEU A C 1
ATOM 892 O O . LEU A 1 117 ? 30.323 0.940 -11.885 1.00 67.49 117 LEU A O 1
ATOM 897 N N . ALA A 1 118 ? 28.214 1.285 -11.195 1.00 54.96 118 ALA A N 1
ATOM 898 C CA . ALA A 1 118 ? 28.297 2.740 -11.315 1.00 61.60 118 ALA A CA 1
ATOM 899 C C . ALA A 1 118 ? 29.237 3.355 -10.280 1.00 66.14 118 ALA A C 1
ATOM 900 O O . ALA A 1 118 ? 30.075 4.193 -10.612 1.00 67.09 118 ALA A O 1
ATOM 902 N N . ARG A 1 119 ? 29.094 2.932 -9.027 1.00 65.81 119 ARG A N 1
ATOM 903 C CA . ARG A 1 119 ? 29.895 3.469 -7.928 1.00 70.75 119 ARG A CA 1
ATOM 904 C C . ARG A 1 119 ? 31.395 3.226 -8.122 1.00 73.63 119 ARG A C 1
ATOM 905 O O . ARG A 1 119 ? 32.217 3.709 -7.343 1.00 76.57 119 ARG A O 1
ATOM 913 N N . MET A 1 120 ? 31.747 2.481 -9.167 1.00 74.30 120 MET A N 1
ATOM 914 C CA . MET A 1 120 ? 33.148 2.222 -9.480 1.00 75.81 120 MET A CA 1
ATOM 915 C C . MET A 1 120 ? 33.698 3.272 -10.441 1.00 77.36 120 MET A C 1
ATOM 916 O O . MET A 1 120 ? 33.023 3.672 -11.391 1.00 74.82 120 MET A O 1
ATOM 921 N N . VAL B 1 5 ? 20.451 -7.966 -35.518 1.00 57.39 5 VAL B N 1
ATOM 922 C CA . VAL B 1 5 ? 19.381 -6.972 -35.416 1.00 54.55 5 VAL B CA 1
ATOM 923 C C . VAL B 1 5 ? 19.473 -5.903 -36.509 1.00 54.13 5 VAL B C 1
ATOM 924 O O . VAL B 1 5 ? 20.083 -4.845 -36.303 1.00 55.35 5 VAL B O 1
ATOM 928 N N . PRO B 1 6 ? 18.843 -6.164 -37.667 1.00 51.90 6 PRO B N 1
ATOM 929 C CA . PRO B 1 6 ? 18.964 -5.297 -38.850 1.00 45.19 6 PRO B CA 1
ATOM 930 C C . PRO B 1 6 ? 18.250 -3.947 -38.706 1.00 46.41 6 PRO B C 1
ATOM 931 O O . PRO B 1 6 ? 18.613 -3.005 -39.431 1.00 36.30 6 PRO B O 1
ATOM 935 N N . ILE B 1 7 ? 17.268 -3.852 -37.801 1.00 37.34 7 ILE B N 1
ATOM 936 C CA . ILE B 1 7 ? 16.530 -2.603 -37.614 1.00 36.32 7 ILE B CA 1
ATOM 937 C C . ILE B 1 7 ? 15.963 -2.443 -36.196 1.00 31.05 7 ILE B C 1
ATOM 938 O O . ILE B 1 7 ? 15.392 -3.366 -35.624 1.00 32.01 7 ILE B O 1
ATOM 943 N N . LEU B 1 8 ? 16.119 -1.247 -35.646 1.00 26.93 8 LEU B N 1
ATOM 944 C CA . LEU B 1 8 ? 15.522 -0.896 -34.365 1.00 30.82 8 LEU B CA 1
ATOM 945 C C . LEU B 1 8 ? 14.614 0.306 -34.576 1.00 27.91 8 LEU B C 1
ATOM 946 O O . LEU B 1 8 ? 14.724 1.004 -35.577 1.00 25.28 8 LEU B O 1
ATOM 951 N N . LYS B 1 9 ? 13.724 0.548 -33.630 1.00 25.64 9 LYS B N 1
ATOM 952 C CA . LYS B 1 9 ? 12.810 1.674 -33.732 1.00 26.45 9 LYS B CA 1
ATOM 953 C C . LYS B 1 9 ? 12.523 2.278 -32.364 1.00 27.96 9 LYS B C 1
ATOM 954 O O . LYS B 1 9 ? 12.268 1.559 -31.396 1.00 28.15 9 LYS B O 1
ATOM 960 N N . VAL B 1 10 ? 12.567 3.601 -32.279 1.00 27.67 10 VAL B N 1
ATOM 961 C CA . VAL B 1 10 ? 12.162 4.279 -31.053 1.00 29.36 10 VAL B CA 1
ATOM 962 C C . VAL B 1 10 ? 11.112 5.318 -31.394 1.00 31.63 10 VAL B C 1
ATOM 963 O O . VAL B 1 10 ? 11.406 6.283 -32.110 1.00 28.31 10 VAL B O 1
ATOM 967 N N . ASP B 1 11 ? 9.904 5.138 -30.860 1.00 27.47 11 ASP B N 1
ATOM 968 C CA . ASP B 1 11 ? 8.776 5.986 -31.215 1.00 30.67 11 ASP B CA 1
ATOM 969 C C . ASP B 1 11 ? 8.627 5.901 -32.751 1.00 34.78 11 ASP B C 1
ATOM 970 O O . ASP B 1 11 ? 8.590 4.807 -33.295 1.00 32.90 11 ASP B O 1
ATOM 975 N N . ASP B 1 12 ? 8.564 7.016 -33.457 1.00 34.95 12 ASP B N 1
ATOM 976 C CA . ASP B 1 12 ? 8.412 6.920 -34.918 1.00 34.45 12 ASP B CA 1
ATOM 977 C C . ASP B 1 12 ? 9.735 6.918 -35.684 1.00 32.90 12 ASP B C 1
ATOM 978 O O . ASP B 1 12 ? 9.755 7.135 -36.902 1.00 34.50 12 ASP B O 1
ATOM 983 N N . TYR B 1 13 ? 10.836 6.689 -34.978 1.00 29.58 13 TYR B N 1
ATOM 984 C CA . TYR B 1 13 ? 12.163 6.848 -35.566 1.00 26.52 13 TYR B CA 1
ATOM 985 C C . TYR B 1 13 ? 12.887 5.525 -35.768 1.00 27.98 13 TYR B C 1
ATOM 986 O O . TYR B 1 13 ? 13.114 4.783 -34.818 1.00 25.66 13 TYR B O 1
ATOM 995 N N . TRP B 1 14 ? 13.244 5.233 -37.019 1.00 25.17 14 TRP B N 1
ATOM 996 C CA . TRP B 1 14 ? 14.015 4.048 -37.331 1.00 24.03 14 TRP B CA 1
ATOM 997 C C . TRP B 1 14 ? 15.452 4.248 -36.876 1.00 24.81 14 TRP B C 1
ATOM 998 O O . TRP B 1 14 ? 15.983 5.351 -36.920 1.00 24.56 14 TRP B O 1
ATOM 1009 N N . VAL B 1 15 ? 16.079 3.170 -36.438 1.00 24.84 15 VAL B N 1
ATOM 1010 C CA . VAL B 1 15 ? 17.447 3.241 -35.973 1.00 25.65 15 VAL B CA 1
ATOM 1011 C C . VAL B 1 15 ? 18.225 2.089 -36.585 1.00 26.75 15 VAL B C 1
ATOM 1012 O O . VAL B 1 15 ? 17.843 0.930 -36.437 1.00 24.68 15 VAL B O 1
ATOM 1016 N N . VAL B 1 16 ? 19.311 2.414 -37.278 1.00 29.02 16 VAL B N 1
ATOM 1017 C CA . VAL B 1 16 ? 20.203 1.390 -37.821 1.00 33.88 16 VAL B CA 1
ATOM 1018 C C . VAL B 1 16 ? 21.599 1.545 -37.239 1.00 34.38 16 VAL B C 1
ATOM 1019 O O . VAL B 1 16 ? 22.240 2.594 -37.388 1.00 31.09 16 VAL B O 1
ATOM 1023 N N . ALA B 1 17 ? 22.051 0.509 -36.545 1.00 32.46 17 ALA B N 1
ATOM 1024 C CA . ALA B 1 17 ? 23.385 0.502 -35.973 1.00 34.09 17 ALA B CA 1
ATOM 1025 C C . ALA B 1 17 ? 24.299 -0.298 -36.894 1.00 37.42 17 ALA B C 1
ATOM 1026 O O . ALA B 1 17 ? 24.100 -1.489 -37.098 1.00 40.65 17 ALA B O 1
ATOM 1028 N N . ILE B 1 18 ? 25.288 0.377 -37.462 1.00 30.33 18 ILE B N 1
ATOM 1029 C CA . ILE B 1 18 ? 26.231 -0.250 -38.375 1.00 34.04 18 ILE B CA 1
ATOM 1030 C C . ILE B 1 18 ? 27.338 -0.908 -37.566 1.00 41.07 18 ILE B C 1
ATOM 1031 O O . ILE B 1 18 ? 27.876 -0.310 -36.640 1.00 36.39 18 ILE B O 1
ATOM 1036 N N . GLU B 1 19 ? 27.683 -2.139 -37.915 1.00 40.93 19 GLU B N 1
ATOM 1037 C CA . GLU B 1 19 ? 28.749 -2.838 -37.209 1.00 44.28 19 GLU B CA 1
ATOM 1038 C C . GLU B 1 19 ? 29.785 -3.357 -38.199 1.00 44.28 19 GLU B C 1
ATOM 1039 O O . GLU B 1 19 ? 29.580 -3.274 -39.412 1.00 38.86 19 GLU B O 1
ATOM 1045 N N . GLU B 1 20 ? 30.902 -3.865 -37.686 1.00 51.64 20 GLU B N 1
ATOM 1046 C CA . GLU B 1 20 ? 31.985 -4.346 -38.543 1.00 56.01 20 GLU B CA 1
ATOM 1047 C C . GLU B 1 20 ? 31.477 -5.423 -39.502 1.00 53.24 20 GLU B C 1
ATOM 1048 O O . GLU B 1 20 ? 32.004 -5.602 -40.605 1.00 54.93 20 GLU B O 1
ATOM 1054 N N . THR B 1 21 ? 30.437 -6.125 -39.068 1.00 47.42 21 THR B N 1
ATOM 1055 C CA . THR B 1 21 ? 29.835 -7.196 -39.847 1.00 51.61 21 THR B CA 1
ATOM 1056 C C . THR B 1 21 ? 29.099 -6.662 -41.079 1.00 50.86 21 THR B C 1
ATOM 1057 O O . THR B 1 21 ? 28.442 -7.412 -41.800 1.00 49.47 21 THR B O 1
ATOM 1061 N N . LEU B 1 22 ? 29.204 -5.358 -41.311 1.00 46.69 22 LEU B N 1
ATOM 1062 C CA . LEU B 1 22 ? 28.612 -4.753 -42.494 1.00 42.31 22 LEU B CA 1
ATOM 1063 C C . LEU B 1 22 ? 29.200 -5.381 -43.764 1.00 47.62 22 LEU B C 1
ATOM 1064 O O . LEU B 1 22 ? 28.502 -5.554 -44.764 1.00 46.01 22 LEU B O 1
ATOM 1069 N N . HIS B 1 23 ? 30.488 -5.713 -43.707 1.00 46.67 23 HIS B N 1
ATOM 1070 C CA . HIS B 1 23 ? 31.231 -6.209 -44.869 1.00 52.18 23 HIS B CA 1
ATOM 1071 C C . HIS B 1 23 ? 30.738 -7.564 -45.403 1.00 51.44 23 HIS B C 1
ATOM 1072 O O . HIS B 1 23 ? 31.240 -8.055 -46.414 1.00 56.64 23 HIS B O 1
ATOM 1079 N N . ASP B 1 24 ? 29.757 -8.156 -44.729 1.00 52.69 24 ASP B N 1
ATOM 1080 C CA . ASP B 1 24 ? 29.249 -9.475 -45.098 1.00 48.46 24 ASP B CA 1
ATOM 1081 C C . ASP B 1 24 ? 28.142 -9.390 -46.147 1.00 60.10 24 ASP B C 1
ATOM 1082 O O . ASP B 1 24 ? 27.758 -10.393 -46.751 1.00 54.89 24 ASP B O 1
ATOM 1087 N N . GLN B 1 25 ? 27.630 -8.185 -46.363 1.00 53.82 25 GLN B N 1
ATOM 1088 C CA . GLN B 1 25 ? 26.625 -7.967 -47.390 1.00 53.35 25 GLN B CA 1
ATOM 1089 C C . GLN B 1 25 ? 27.175 -7.051 -48.464 1.00 46.75 25 GLN B C 1
ATOM 1090 O O . GLN B 1 25 ? 28.061 -6.239 -48.199 1.00 44.27 25 GLN B O 1
ATOM 1096 N N . SER B 1 26 ? 26.652 -7.186 -49.677 1.00 44.78 26 SER B N 1
ATOM 1097 C CA . SER B 1 26 ? 26.971 -6.237 -50.731 1.00 44.98 26 SER B CA 1
ATOM 1098 C C . SER B 1 26 ? 26.169 -4.970 -50.471 1.00 37.99 26 SER B C 1
ATOM 1099 O O . SER B 1 26 ? 25.2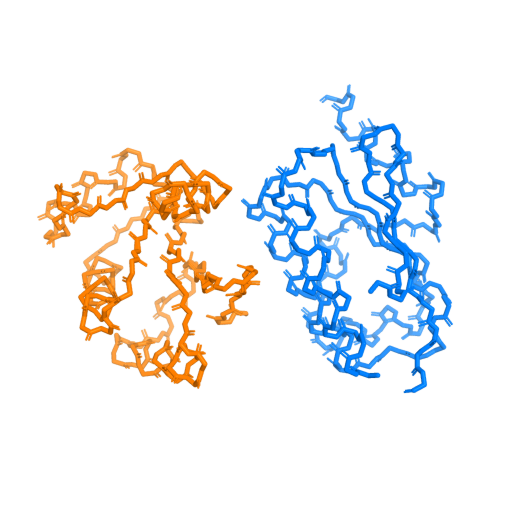16 -4.982 -49.687 1.00 38.58 26 SER B O 1
ATOM 1102 N N . VAL B 1 27 ? 26.563 -3.883 -51.124 1.00 38.56 27 VAL B N 1
ATOM 1103 C CA . VAL B 1 27 ? 25.864 -2.620 -50.963 1.00 36.86 27 VAL B CA 1
ATOM 1104 C C . VAL B 1 27 ? 24.390 -2.745 -51.354 1.00 37.84 27 VAL B C 1
ATOM 1105 O O . VAL B 1 27 ? 23.520 -2.296 -50.623 1.00 30.59 27 VAL B O 1
ATOM 1109 N N . ILE B 1 28 ? 24.098 -3.382 -52.486 1.00 36.39 28 ILE B N 1
ATOM 1110 C CA . ILE B 1 28 ? 22.711 -3.462 -52.941 1.00 32.70 28 ILE B CA 1
ATOM 1111 C C . ILE B 1 28 ? 21.857 -4.315 -52.006 1.00 31.11 28 ILE B C 1
ATOM 1112 O O . ILE B 1 28 ? 20.679 -4.037 -51.808 1.00 33.62 28 ILE B O 1
ATOM 1117 N N . GLN B 1 29 ? 22.453 -5.356 -51.437 1.00 31.81 29 GLN B N 1
ATOM 1118 C CA . GLN B 1 29 ? 21.753 -6.193 -50.477 1.00 37.55 29 GLN B CA 1
ATOM 1119 C C . GLN B 1 29 ? 21.422 -5.390 -49.218 1.00 34.86 29 GLN B C 1
ATOM 1120 O O . GLN B 1 29 ? 20.320 -5.485 -48.685 1.00 32.39 29 GLN B O 1
ATOM 1126 N N . PHE B 1 30 ? 22.385 -4.608 -48.748 1.00 33.91 30 PHE B N 1
ATOM 1127 C CA . PHE B 1 30 ? 22.145 -3.754 -47.581 1.00 34.87 30 PHE B CA 1
ATOM 1128 C C . PHE B 1 30 ? 20.995 -2.780 -47.868 1.00 27.62 30 PHE B C 1
ATOM 1129 O O . PHE B 1 30 ? 20.059 -2.659 -47.079 1.00 32.00 30 PHE B O 1
ATOM 1137 N N . LYS B 1 31 ? 21.055 -2.123 -49.027 1.00 31.30 31 LYS B N 1
ATOM 1138 C CA . LYS B 1 31 ? 20.032 -1.149 -49.409 1.00 29.03 31 LYS B CA 1
ATOM 1139 C C . LYS B 1 31 ? 18.650 -1.780 -49.481 1.00 29.82 31 LYS B C 1
ATOM 1140 O O . LYS B 1 31 ? 17.670 -1.215 -48.973 1.00 26.07 31 LYS B O 1
ATOM 1146 N N . GLU B 1 32 ? 18.567 -2.957 -50.098 1.00 27.01 32 GLU B N 1
ATOM 1147 C CA . GLU B 1 32 ? 17.283 -3.633 -50.252 1.00 31.81 32 GLU B CA 1
ATOM 1148 C C . GLU B 1 32 ? 16.707 -4.105 -48.914 1.00 30.47 32 GLU B C 1
ATOM 1149 O O . GLU B 1 32 ? 15.506 -3.973 -48.677 1.00 31.03 32 GLU B O 1
ATOM 1155 N N . GLU B 1 33 ? 17.561 -4.646 -48.049 1.00 29.42 33 GLU B N 1
ATOM 1156 C CA . GLU B 1 33 ? 17.148 -4.991 -46.684 1.00 32.66 33 GLU B CA 1
ATOM 1157 C C . GLU B 1 33 ? 16.627 -3.753 -45.935 1.00 28.57 33 GLU B C 1
ATOM 1158 O O . GLU B 1 33 ? 15.529 -3.762 -45.381 1.00 32.16 33 GLU B O 1
ATOM 1164 N N . LEU B 1 34 ? 17.414 -2.684 -45.930 1.00 30.16 34 LEU B N 1
ATOM 1165 C CA . LEU B 1 34 ? 17.008 -1.452 -45.256 1.00 26.27 34 LEU B CA 1
ATOM 1166 C C . LEU B 1 34 ? 15.642 -0.975 -45.756 1.00 28.06 34 LEU B C 1
ATOM 1167 O O . LEU B 1 34 ? 14.738 -0.732 -44.969 1.00 25.26 34 LEU B O 1
ATOM 1172 N N . LEU B 1 35 ? 15.483 -0.836 -47.071 1.00 26.16 35 LEU B N 1
ATOM 1173 C CA . LEU B 1 35 ? 14.198 -0.405 -47.613 1.00 25.28 35 LEU B CA 1
ATOM 1174 C C . LEU B 1 35 ? 13.051 -1.318 -47.182 1.00 25.59 35 LEU B C 1
ATOM 1175 O O . LEU B 1 35 ? 11.974 -0.847 -46.837 1.00 28.71 35 LEU B O 1
ATOM 1180 N N . HIS B 1 36 ? 13.268 -2.625 -47.216 1.00 25.56 36 HIS B N 1
ATOM 1181 C CA . HIS B 1 36 ? 12.212 -3.536 -46.799 1.00 31.61 36 HIS B CA 1
ATOM 1182 C C . HIS B 1 36 ? 11.832 -3.237 -45.346 1.00 30.13 36 HIS B C 1
ATOM 1183 O O . HIS B 1 36 ? 10.658 -3.221 -44.975 1.00 30.44 36 HIS B O 1
ATOM 1190 N N . ASN B 1 37 ? 12.841 -2.988 -44.527 1.00 29.32 37 ASN B N 1
ATOM 1191 C CA . ASN B 1 37 ? 12.611 -2.764 -43.095 1.00 29.75 37 ASN B CA 1
ATOM 1192 C C . ASN B 1 37 ? 11.903 -1.444 -42.768 1.00 32.08 37 ASN B C 1
ATOM 1193 O O . ASN B 1 37 ? 11.101 -1.393 -41.851 1.00 31.05 37 ASN B O 1
ATOM 1198 N N . ILE B 1 38 ? 12.175 -0.385 -43.528 1.00 27.82 38 ILE B N 1
ATOM 1199 C CA . ILE B 1 38 ? 11.672 0.934 -43.146 1.00 28.43 38 ILE B CA 1
ATOM 1200 C C . ILE B 1 38 ? 10.564 1.535 -44.019 1.00 29.61 38 ILE B C 1
ATOM 1201 O O . ILE B 1 38 ? 10.002 2.576 -43.657 1.00 30.08 38 ILE B O 1
ATOM 1206 N N . THR B 1 39 ? 10.256 0.910 -45.157 1.00 27.85 39 THR B N 1
ATOM 1207 C CA . THR B 1 39 ? 9.202 1.442 -46.026 1.00 32.45 39 THR B CA 1
ATOM 1208 C C . THR B 1 39 ? 7.836 0.798 -45.796 1.00 35.97 39 THR B C 1
ATOM 1209 O O . THR B 1 39 ? 6.845 1.233 -46.372 1.00 35.20 39 THR B O 1
ATOM 1213 N N . GLY B 1 40 ? 7.783 -0.220 -44.937 1.00 34.60 40 GLY B N 1
ATOM 1214 C CA . GLY B 1 40 ? 6.513 -0.813 -44.552 1.00 37.90 40 GLY B CA 1
ATOM 1215 C C . GLY B 1 40 ? 5.649 0.161 -43.767 1.00 40.52 40 GLY B C 1
ATOM 1216 O O . GLY B 1 40 ? 4.481 0.377 -44.086 1.00 44.01 40 GLY B O 1
ATOM 1217 N N . VAL B 1 41 ? 6.224 0.746 -42.724 1.00 38.07 41 VAL B N 1
ATOM 1218 C CA . VAL B 1 41 ? 5.545 1.770 -41.948 1.00 37.91 41 VAL B CA 1
ATOM 1219 C C . VAL B 1 41 ? 6.448 2.996 -41.918 1.00 32.90 41 VAL B C 1
ATOM 1220 O O . VAL B 1 41 ? 7.451 3.025 -41.203 1.00 35.11 41 VAL B O 1
ATOM 1224 N N . ALA B 1 42 ? 6.122 3.995 -42.729 1.00 38.25 42 ALA B N 1
ATOM 1225 C CA . ALA B 1 42 ? 6.973 5.177 -42.819 1.00 36.12 42 ALA B CA 1
ATOM 1226 C C . ALA B 1 42 ? 7.183 5.808 -41.432 1.00 30.39 42 ALA B C 1
ATOM 1227 O O . ALA B 1 42 ? 6.233 6.008 -40.683 1.00 33.51 42 ALA B O 1
ATOM 1229 N N . GLY B 1 43 ? 8.436 6.108 -41.110 1.00 27.66 43 GLY B N 1
ATOM 1230 C CA . GLY B 1 43 ? 8.786 6.738 -39.852 1.00 32.35 43 GLY B CA 1
ATOM 1231 C C . GLY B 1 43 ? 8.913 8.240 -39.978 1.00 35.98 43 GLY B C 1
ATOM 1232 O O . GLY B 1 43 ? 8.737 8.802 -41.071 1.00 31.41 43 GLY B O 1
ATOM 1233 N N . LYS B 1 44 ? 9.209 8.903 -38.865 1.00 26.63 44 LYS B N 1
ATOM 1234 C CA . LYS B 1 44 ? 9.435 10.342 -38.875 1.00 30.05 44 LYS B CA 1
ATOM 1235 C C . LYS B 1 44 ? 10.901 10.675 -39.120 1.00 26.86 44 LYS B C 1
ATOM 1236 O O . LYS B 1 44 ? 11.261 11.839 -39.300 1.00 30.08 44 LYS B O 1
ATOM 1242 N N . GLY B 1 45 ? 11.747 9.657 -39.105 1.00 25.80 45 GLY B N 1
ATOM 1243 C CA . GLY B 1 45 ? 13.153 9.870 -39.367 1.00 26.33 45 GLY B CA 1
ATOM 1244 C C . GLY B 1 45 ? 13.991 8.613 -39.239 1.00 26.30 45 GLY B C 1
ATOM 1245 O O . GLY B 1 45 ? 13.494 7.532 -38.906 1.00 27.05 45 GLY B O 1
ATOM 1246 N N . LEU B 1 46 ? 15.278 8.763 -39.522 1.00 27.01 46 LEU B N 1
ATOM 1247 C CA . LEU B 1 46 ? 16.207 7.646 -39.503 1.00 28.79 46 LEU B CA 1
ATOM 1248 C C . LEU B 1 46 ? 17.472 8.072 -38.798 1.00 32.15 46 LEU B C 1
ATOM 1249 O O . LEU B 1 46 ? 18.109 9.059 -39.186 1.00 26.81 46 LEU B O 1
ATOM 1254 N N . VAL B 1 47 ? 17.849 7.319 -37.770 1.00 22.34 47 VAL B N 1
ATOM 1255 C CA . VAL B 1 47 ? 19.139 7.534 -37.153 1.00 24.57 47 VAL B CA 1
ATOM 1256 C C . VAL B 1 47 ? 20.076 6.434 -37.629 1.00 25.69 47 VAL B C 1
ATOM 1257 O O . VAL B 1 47 ? 19.756 5.252 -37.549 1.00 25.71 47 VAL B O 1
ATOM 1261 N N . ILE B 1 48 ? 21.251 6.827 -38.092 1.00 23.93 48 ILE B N 1
ATOM 1262 C CA A ILE B 1 48 ? 22.286 5.882 -38.499 0.82 25.83 48 ILE B CA 1
ATOM 1263 C CA B ILE B 1 48 ? 22.250 5.841 -38.448 0.18 25.85 48 ILE B CA 1
ATOM 1264 C C . ILE B 1 48 ? 23.467 6.006 -37.542 1.00 27.54 48 ILE B C 1
ATOM 1265 O O . ILE B 1 48 ? 24.119 7.055 -37.501 1.00 24.77 48 ILE B O 1
ATOM 1274 N N . ASP B 1 49 ? 23.730 4.960 -36.770 1.00 25.49 49 ASP B N 1
ATOM 1275 C CA . ASP B 1 49 ? 24.780 5.010 -35.768 1.00 26.79 49 ASP B CA 1
ATOM 1276 C C . ASP B 1 49 ? 25.997 4.180 -36.148 1.00 27.74 49 ASP B C 1
ATOM 1277 O O . ASP B 1 49 ? 25.878 2.990 -36.434 1.00 31.19 49 ASP B O 1
ATOM 1282 N N . ILE B 1 50 ? 27.168 4.812 -36.133 1.00 26.51 50 ILE B N 1
ATOM 1283 C CA . ILE B 1 50 ? 28.419 4.121 -36.454 1.00 27.71 50 ILE B CA 1
ATOM 1284 C C . ILE B 1 50 ? 29.401 4.147 -35.270 1.00 31.87 50 ILE B C 1
ATOM 1285 O O . ILE B 1 50 ? 30.616 4.080 -35.455 1.00 32.41 50 ILE B O 1
ATOM 1290 N N . SER B 1 51 ? 28.866 4.222 -34.053 1.00 29.80 51 SER B N 1
ATOM 1291 C CA . SER B 1 51 ? 29.723 4.201 -32.854 1.00 37.08 51 SER B CA 1
ATOM 1292 C C . SER B 1 51 ? 30.627 2.965 -32.802 1.00 41.29 51 SER B C 1
ATOM 1293 O O . SER B 1 51 ? 31.730 3.022 -32.267 1.00 40.14 51 SER B O 1
ATOM 1296 N N . ALA B 1 52 ? 30.168 1.864 -33.395 1.00 43.69 52 ALA B N 1
ATOM 1297 C CA . ALA B 1 52 ? 30.931 0.619 -33.427 1.00 38.33 52 ALA B CA 1
ATOM 1298 C C . ALA B 1 52 ? 32.140 0.671 -34.345 1.00 44.15 52 ALA B C 1
ATOM 1299 O O . ALA B 1 52 ? 33.047 -0.145 -34.218 1.00 54.95 52 ALA B O 1
ATOM 1301 N N . LEU B 1 53 ? 32.147 1.603 -35.293 1.00 45.60 53 LEU B N 1
ATOM 1302 C CA . LEU B 1 53 ? 33.226 1.661 -36.274 1.00 42.66 53 LEU B CA 1
ATOM 1303 C C . LEU B 1 53 ? 34.435 2.437 -35.760 1.00 46.68 53 LEU B C 1
ATOM 1304 O O . LEU B 1 53 ? 34.344 3.624 -35.446 1.00 46.36 53 LEU B O 1
ATOM 1309 N N . GLU B 1 54 ? 35.569 1.751 -35.674 1.00 48.01 54 GLU B N 1
ATOM 1310 C CA . GLU B 1 54 ? 36.797 2.342 -35.158 1.00 49.93 54 GLU B CA 1
ATOM 1311 C C . GLU B 1 54 ? 37.644 2.857 -36.322 1.00 50.42 54 GLU B C 1
ATOM 1312 O O . GLU B 1 54 ? 38.429 3.802 -36.182 1.00 51.48 54 GLU B O 1
ATOM 1318 N N . VAL B 1 55 ? 37.462 2.229 -37.477 1.00 42.65 55 VAL B N 1
ATOM 1319 C CA . VAL B 1 55 ? 38.121 2.632 -38.709 1.00 45.38 55 VAL B CA 1
ATOM 1320 C C . VAL B 1 55 ? 37.116 2.403 -39.830 1.00 46.05 55 VAL B C 1
ATOM 1321 O O . VAL B 1 55 ? 36.142 1.672 -39.637 1.00 48.49 55 VAL B O 1
ATOM 1325 N N . VAL B 1 56 ? 37.336 3.033 -40.983 1.00 43.37 56 VAL B N 1
ATOM 1326 C CA . VAL B 1 56 ? 36.441 2.887 -42.133 1.00 46.57 56 VAL B CA 1
ATOM 1327 C C . VAL B 1 56 ? 37.199 2.758 -43.450 1.00 49.07 56 VAL B C 1
ATOM 1328 O O . VAL B 1 56 ? 38.370 3.123 -43.541 1.00 51.68 56 VAL B O 1
ATOM 1332 N N . ASP B 1 57 ? 36.519 2.241 -44.471 1.00 45.28 57 ASP B N 1
ATOM 1333 C CA . ASP B 1 57 ? 37.125 2.070 -45.784 1.00 44.40 57 ASP B CA 1
ATOM 1334 C C . ASP B 1 57 ? 36.218 2.586 -46.898 1.00 50.06 57 ASP B C 1
ATOM 1335 O O . ASP B 1 57 ? 35.186 3.207 -46.637 1.00 42.15 57 ASP B O 1
ATOM 1340 N N . GLU B 1 58 ? 36.602 2.318 -48.144 1.00 44.07 58 GLU B N 1
ATOM 1341 C CA . GLU B 1 58 ? 35.825 2.767 -49.292 1.00 43.18 58 GLU B CA 1
ATOM 1342 C C . GLU B 1 58 ? 34.423 2.151 -49.305 1.00 39.03 58 GLU B C 1
ATOM 1343 O O . GLU B 1 58 ? 33.448 2.813 -49.664 1.00 37.95 58 GLU B O 1
ATOM 1349 N N . PHE B 1 59 ? 34.337 0.886 -48.907 1.00 38.39 59 PHE B N 1
ATOM 1350 C CA . PHE B 1 59 ? 33.071 0.157 -48.854 1.00 43.09 59 PHE B CA 1
ATOM 1351 C C . PHE B 1 59 ? 32.110 0.771 -47.842 1.00 37.88 59 PHE B C 1
ATOM 1352 O O . PHE B 1 59 ? 30.976 1.120 -48.172 1.00 36.78 59 PHE B O 1
ATOM 1360 N N . VAL B 1 60 ? 32.567 0.902 -46.605 1.00 37.10 60 VAL B N 1
ATOM 1361 C CA . VAL B 1 60 ? 31.760 1.554 -45.583 1.00 40.48 60 VAL B CA 1
ATOM 1362 C C . VAL B 1 60 ? 31.234 2.900 -46.067 1.00 29.05 60 VAL B C 1
ATOM 1363 O O . VAL B 1 60 ? 30.053 3.202 -45.907 1.00 30.49 60 VAL B O 1
ATOM 1367 N N . THR B 1 61 ? 32.111 3.702 -46.666 1.00 29.11 61 THR B N 1
ATOM 1368 C CA . THR B 1 61 ? 31.727 5.027 -47.151 1.00 30.87 61 THR B CA 1
ATOM 1369 C C . THR B 1 61 ? 30.638 4.944 -48.222 1.00 34.81 61 THR B C 1
ATOM 1370 O O . THR B 1 61 ? 29.662 5.695 -48.193 1.00 27.21 61 THR B O 1
ATOM 1374 N N . ARG B 1 62 ? 30.811 4.031 -49.176 1.00 33.31 62 ARG B N 1
ATOM 1375 C CA . ARG B 1 62 ? 29.795 3.828 -50.204 1.00 35.23 62 ARG B CA 1
ATOM 1376 C C . ARG B 1 62 ? 28.441 3.519 -49.578 1.00 26.37 62 ARG B C 1
ATOM 1377 O O . ARG B 1 62 ? 27.422 4.089 -49.963 1.00 29.86 62 ARG B O 1
ATOM 1385 N N . VAL B 1 63 ? 28.424 2.617 -48.609 1.00 28.30 63 VAL B N 1
ATOM 1386 C CA . VAL B 1 63 ? 27.170 2.280 -47.937 1.00 29.15 63 VAL B CA 1
ATOM 1387 C C . VAL B 1 63 ? 26.525 3.511 -47.293 1.00 29.13 63 VAL B C 1
ATOM 1388 O O . VAL B 1 63 ? 25.323 3.739 -47.447 1.00 24.66 63 VAL B O 1
ATOM 1392 N N . LEU B 1 64 ? 27.326 4.312 -46.591 1.00 27.68 64 LEU B N 1
ATOM 1393 C CA . LEU B 1 64 ? 26.799 5.506 -45.925 1.00 28.02 64 LEU B CA 1
ATOM 1394 C C . LEU B 1 64 ? 26.313 6.553 -46.926 1.00 27.25 64 LEU B C 1
ATOM 1395 O O . LEU B 1 64 ? 25.267 7.170 -46.716 1.00 27.05 64 LEU B O 1
ATOM 1400 N N . ILE B 1 65 ? 27.058 6.753 -48.018 1.00 28.90 65 ILE B N 1
ATOM 1401 C CA . ILE B 1 65 ? 26.576 7.618 -49.095 1.00 29.43 65 ILE B CA 1
ATOM 1402 C C . ILE B 1 65 ? 25.222 7.115 -49.587 1.00 29.43 65 ILE B C 1
ATOM 1403 O O . ILE B 1 65 ? 24.261 7.875 -49.699 1.00 27.75 65 ILE B O 1
ATOM 1408 N N . GLU B 1 66 ? 25.138 5.819 -49.840 1.00 29.18 66 GLU B N 1
ATOM 1409 C CA . GLU B 1 66 ? 23.921 5.251 -50.415 1.00 31.26 66 GLU B CA 1
ATOM 1410 C C . GLU B 1 66 ? 22.714 5.341 -49.486 1.00 27.82 66 GLU B C 1
ATOM 1411 O O . GLU B 1 66 ? 21.624 5.719 -49.914 1.00 29.98 66 GLU B O 1
ATOM 1417 N N . ILE B 1 67 ? 22.884 4.987 -48.218 1.00 27.51 67 ILE B N 1
ATOM 1418 C CA . ILE B 1 67 ? 21.722 5.033 -47.340 1.00 28.32 67 ILE B CA 1
ATOM 1419 C C . ILE B 1 67 ? 21.283 6.455 -46.974 1.00 27.66 67 ILE B C 1
ATOM 1420 O O . ILE B 1 67 ? 20.095 6.707 -46.812 1.00 26.28 67 ILE B O 1
ATOM 1425 N N . SER B 1 68 ? 22.217 7.395 -46.879 1.00 29.13 68 SER B N 1
ATOM 1426 C CA . SER B 1 68 ? 21.812 8.793 -46.708 1.00 26.95 68 SER B CA 1
ATOM 1427 C C . SER B 1 68 ? 21.006 9.287 -47.928 1.00 30.46 68 SER B C 1
ATOM 1428 O O . SER B 1 68 ? 20.000 9.994 -47.793 1.00 27.09 68 SER B O 1
ATOM 1431 N N . ARG B 1 69 ? 21.433 8.903 -49.126 1.00 26.54 69 ARG B N 1
ATOM 1432 C CA . ARG B 1 69 ? 20.668 9.288 -50.310 1.00 26.43 69 ARG B CA 1
ATOM 1433 C C . ARG B 1 69 ? 19.291 8.622 -50.284 1.00 25.96 69 ARG B C 1
ATOM 1434 O O . ARG B 1 69 ? 18.298 9.258 -50.608 1.00 26.31 69 ARG B O 1
ATOM 1442 N N . LEU B 1 70 ? 19.231 7.346 -49.889 1.00 24.86 70 LEU B N 1
ATOM 1443 C CA . LEU B 1 70 ? 17.941 6.658 -49.728 1.00 28.26 70 LEU B CA 1
ATOM 1444 C C . LEU B 1 70 ? 17.006 7.397 -48.768 1.00 29.32 70 LEU B C 1
ATOM 1445 O O . LEU B 1 70 ? 15.796 7.496 -49.012 1.00 24.88 70 LEU B O 1
ATOM 1450 N N . ALA B 1 71 ? 17.562 7.887 -47.655 1.00 27.73 71 ALA B N 1
ATOM 1451 C CA . ALA B 1 71 ? 16.758 8.649 -46.701 1.00 26.13 71 ALA B CA 1
ATOM 1452 C C . ALA B 1 71 ? 16.148 9.889 -47.366 1.00 24.67 71 ALA B C 1
ATOM 1453 O O . ALA B 1 71 ? 14.960 10.162 -47.203 1.00 25.31 71 ALA B O 1
ATOM 1455 N N . GLU B 1 72 ? 16.964 10.645 -48.095 1.00 28.25 72 GLU B N 1
ATOM 1456 C CA . GLU B 1 72 ? 16.456 11.790 -48.857 1.00 34.04 72 GLU B CA 1
ATOM 1457 C C . GLU B 1 72 ? 15.355 11.354 -49.833 1.00 32.78 72 GLU B C 1
ATOM 1458 O O . GLU B 1 72 ? 14.292 11.964 -49.890 1.00 34.58 72 GLU B O 1
ATOM 1464 N N . LEU B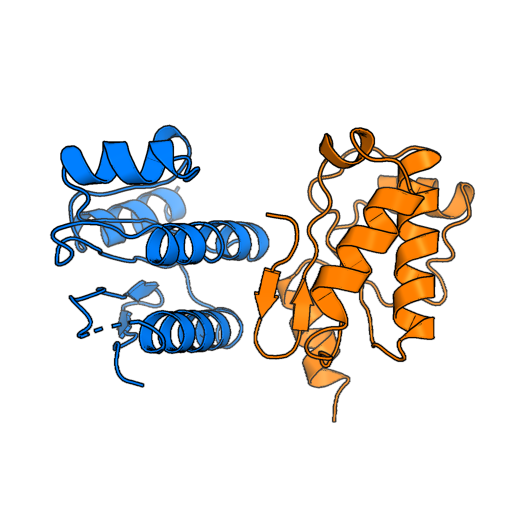 1 73 ? 15.623 10.296 -50.596 1.00 28.30 73 LEU B N 1
ATOM 1465 C CA . LEU B 1 73 ? 14.663 9.797 -51.590 1.00 30.49 73 LEU B CA 1
ATOM 1466 C C . LEU B 1 73 ? 13.326 9.465 -50.972 1.00 31.70 73 LEU B C 1
ATOM 1467 O O . LEU B 1 73 ? 12.284 9.613 -51.622 1.00 30.67 73 LEU B O 1
ATOM 1472 N N . LEU B 1 74 ? 13.367 9.002 -49.719 1.00 27.59 74 LEU B N 1
ATOM 1473 C CA . LEU B 1 74 ? 12.169 8.623 -48.987 1.00 30.17 74 LEU B CA 1
ATOM 1474 C C . LEU B 1 74 ? 11.551 9.815 -48.276 1.00 33.14 74 LEU B C 1
ATOM 1475 O O . LEU B 1 74 ? 10.507 9.668 -47.645 1.00 33.89 74 LEU B O 1
ATOM 1480 N N . GLY B 1 75 ? 12.200 10.978 -48.363 1.00 30.98 75 GLY B N 1
ATOM 1481 C CA . GLY B 1 75 ? 11.719 12.174 -47.683 1.00 33.87 75 GLY B CA 1
ATOM 1482 C C . GLY B 1 75 ? 11.811 12.062 -46.163 1.00 37.00 75 GLY B C 1
ATOM 1483 O O . GLY B 1 75 ? 11.002 12.617 -45.421 1.00 36.47 75 GLY B O 1
ATOM 1484 N N . LEU B 1 76 ? 12.836 11.357 -45.706 1.00 29.47 76 LEU B N 1
ATOM 1485 C CA . LEU B 1 76 ? 12.970 10.991 -44.310 1.00 27.34 76 LEU B CA 1
ATOM 1486 C C . LEU B 1 76 ? 14.117 11.785 -43.684 1.00 28.32 76 LEU B C 1
ATOM 1487 O O . LEU B 1 76 ? 15.261 11.676 -44.124 1.00 26.64 76 LEU B O 1
ATOM 1492 N N . PRO B 1 77 ? 13.811 12.609 -42.671 1.00 28.94 77 PRO B N 1
ATOM 1493 C CA . PRO B 1 77 ? 14.900 13.295 -41.955 1.00 30.56 77 PRO B CA 1
ATOM 1494 C C . PRO B 1 77 ? 15.895 12.255 -41.413 1.00 28.14 77 PRO B C 1
ATOM 1495 O O . PRO B 1 77 ? 15.485 11.181 -41.007 1.00 29.49 77 PRO B O 1
ATOM 1499 N N . PHE B 1 78 ? 17.182 12.576 -41.408 1.00 28.47 78 PHE B N 1
ATOM 1500 C CA A PHE B 1 78 ? 18.149 11.593 -40.951 0.65 28.31 78 PHE B CA 1
ATOM 1501 C CA B PHE B 1 78 ? 18.268 11.612 -41.211 0.35 28.45 78 PHE B CA 1
ATOM 1502 C C . PHE B 1 78 ? 19.368 12.240 -40.328 1.00 29.67 78 PHE B C 1
ATOM 1503 O O . PHE B 1 78 ? 19.683 13.423 -40.527 1.00 27.54 78 PHE B O 1
ATOM 1518 N N . VAL B 1 79 ? 19.994 11.462 -39.448 1.00 27.44 79 VAL B N 1
ATOM 1519 C CA . VAL B 1 79 ? 21.111 11.963 -38.654 1.00 23.71 79 VAL B CA 1
ATOM 1520 C C . VAL B 1 79 ? 22.138 10.848 -38.461 1.00 22.91 79 VAL B C 1
ATOM 1521 O O . VAL B 1 79 ? 21.783 9.702 -38.206 1.00 24.57 79 VAL B O 1
ATOM 1525 N N . LEU B 1 80 ? 23.407 11.177 -38.649 1.00 20.28 80 LEU B N 1
ATOM 1526 C CA . LEU B 1 80 ? 24.476 10.209 -38.461 1.00 24.79 80 LEU B CA 1
ATOM 1527 C C . LEU B 1 80 ? 25.060 10.434 -37.066 1.00 23.97 80 LEU B C 1
ATOM 1528 O O . LEU B 1 80 ? 25.357 11.565 -36.692 1.00 23.52 80 LEU B O 1
ATOM 1533 N N . THR B 1 81 ? 25.212 9.363 -36.300 1.00 21.10 81 THR B N 1
ATOM 1534 C CA . THR B 1 81 ? 25.696 9.509 -34.931 1.00 22.97 81 THR B CA 1
ATOM 1535 C C . THR B 1 81 ? 26.871 8.575 -34.617 1.00 27.91 81 THR B C 1
ATOM 1536 O O . THR B 1 81 ? 27.123 7.595 -35.334 1.00 24.58 81 THR B O 1
ATOM 1540 N N . GLY B 1 82 ? 27.595 8.892 -33.546 1.00 26.99 82 GLY B N 1
ATOM 1541 C CA . GLY B 1 82 ? 28.638 8.012 -33.034 1.00 28.49 82 GLY B CA 1
ATOM 1542 C C . GLY B 1 82 ? 29.893 8.048 -33.877 1.00 31.85 82 GLY B C 1
ATOM 1543 O O . GLY B 1 82 ? 30.530 7.018 -34.103 1.00 30.09 82 GLY B O 1
ATOM 1544 N N . ILE B 1 83 ? 30.253 9.249 -34.328 1.00 31.93 83 ILE B N 1
ATOM 1545 C CA . ILE B 1 83 ? 31.329 9.439 -35.301 1.00 27.43 83 ILE B CA 1
ATOM 1546 C C . ILE B 1 83 ? 32.632 9.894 -34.659 1.00 32.49 83 ILE B C 1
ATOM 1547 O O . ILE B 1 83 ? 32.720 11.006 -34.131 1.00 29.85 83 ILE B O 1
ATOM 1552 N N . LYS B 1 84 ? 33.648 9.040 -34.705 1.00 30.77 84 LYS B N 1
ATOM 1553 C CA . LYS B 1 84 ? 34.991 9.461 -34.317 1.00 29.42 84 LYS B CA 1
ATOM 1554 C C . LYS B 1 84 ? 35.480 10.523 -35.293 1.00 31.75 84 LYS B C 1
ATOM 1555 O O . LYS B 1 84 ? 35.324 10.364 -36.505 1.00 30.73 84 LYS B O 1
ATOM 1561 N N . PRO B 1 85 ? 36.068 11.616 -34.773 1.00 33.32 85 PRO B N 1
ATOM 1562 C CA . PRO B 1 85 ? 36.576 12.672 -35.650 1.00 35.81 85 PRO B CA 1
ATOM 1563 C C . PRO B 1 85 ? 37.532 12.128 -36.714 1.00 29.24 85 PRO B C 1
ATOM 1564 O O . PRO B 1 85 ? 37.511 12.612 -37.853 1.00 33.88 85 PRO B O 1
ATOM 1568 N N . ALA B 1 86 ? 38.326 11.125 -36.359 1.00 35.00 86 ALA B N 1
ATOM 1569 C CA . ALA B 1 86 ? 39.256 10.496 -37.307 1.00 42.39 86 ALA B CA 1
ATOM 1570 C C . ALA B 1 86 ? 38.496 9.829 -38.456 1.00 38.29 86 ALA B C 1
ATOM 1571 O O . ALA B 1 86 ? 38.843 9.978 -39.638 1.00 39.78 86 ALA B O 1
ATOM 1573 N N . VAL B 1 87 ? 37.459 9.086 -38.083 1.00 35.47 87 VAL B N 1
ATOM 1574 C CA . VAL B 1 87 ? 36.560 8.437 -39.031 1.00 35.22 87 VAL B CA 1
ATOM 1575 C C . VAL B 1 87 ? 35.871 9.456 -39.952 1.00 35.59 87 VAL B C 1
ATOM 1576 O O . VAL B 1 87 ? 35.760 9.240 -41.167 1.00 29.06 87 VAL B O 1
ATOM 1580 N N . ALA B 1 88 ? 35.438 10.577 -39.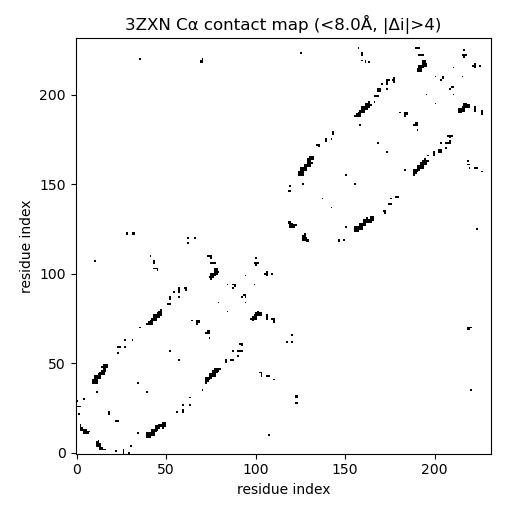377 1.00 27.12 88 ALA B N 1
ATOM 1581 C CA . ALA B 1 88 ? 34.755 11.609 -40.140 1.00 28.52 88 ALA B CA 1
ATOM 1582 C C . ALA B 1 88 ? 35.621 12.105 -41.287 1.00 34.82 88 ALA B C 1
ATOM 1583 O O . ALA B 1 88 ? 35.146 12.273 -42.408 1.00 32.29 88 ALA B O 1
ATOM 1585 N N . ILE B 1 89 ? 36.891 12.362 -41.001 1.00 31.01 89 ILE B N 1
ATOM 1586 C CA . ILE B 1 89 ? 37.762 12.953 -42.012 1.00 34.03 89 ILE B CA 1
ATOM 1587 C C . ILE B 1 89 ? 37.969 11.977 -43.179 1.00 34.49 89 ILE B C 1
ATOM 1588 O O . ILE B 1 89 ? 37.853 12.342 -44.366 1.00 30.54 89 ILE B O 1
ATOM 1593 N N . THR B 1 90 ? 38.238 10.726 -42.827 1.00 33.76 90 THR B N 1
ATOM 1594 C CA . THR B 1 90 ? 38.348 9.650 -43.803 1.00 35.98 90 THR B CA 1
ATOM 1595 C C . THR B 1 90 ? 37.102 9.508 -44.671 1.00 36.36 90 THR B C 1
ATOM 1596 O O . THR B 1 90 ? 37.201 9.457 -45.901 1.00 35.68 90 THR B O 1
ATOM 1600 N N . LEU B 1 91 ? 35.936 9.424 -44.029 1.00 31.83 91 LEU B N 1
ATOM 1601 C CA . LEU B 1 91 ? 34.666 9.302 -44.740 1.00 32.42 91 LEU B CA 1
ATOM 1602 C C . LEU B 1 91 ? 34.515 10.420 -45.764 1.00 33.17 91 LEU B C 1
ATOM 1603 O O . LEU B 1 91 ? 34.076 10.196 -46.902 1.00 33.71 91 LEU B O 1
ATOM 1608 N N . THR B 1 92 ? 34.879 11.627 -45.345 1.00 30.35 92 THR B N 1
ATOM 1609 C CA . THR B 1 92 ? 34.746 12.811 -46.183 1.00 35.43 92 THR B CA 1
ATOM 1610 C C . THR B 1 92 ? 35.698 12.790 -47.385 1.00 34.91 92 THR B C 1
ATOM 1611 O O . THR B 1 92 ? 35.302 13.114 -48.508 1.00 30.84 92 THR B O 1
ATOM 1615 N N . GLU B 1 93 ? 36.953 12.438 -47.131 1.00 30.92 93 GLU B N 1
ATOM 1616 C CA . GLU B 1 93 ? 37.930 12.280 -48.198 1.00 34.66 93 GLU B CA 1
ATOM 1617 C C . GLU B 1 93 ? 37.413 11.303 -49.241 1.00 45.68 93 GLU B C 1
ATOM 1618 O O . GLU B 1 93 ? 37.598 11.504 -50.451 1.00 40.52 93 GLU B O 1
ATOM 1624 N N . MET B 1 94 ? 36.779 10.237 -48.758 1.00 36.87 94 MET B N 1
ATOM 1625 C CA . MET B 1 94 ? 36.277 9.190 -49.627 1.00 39.28 94 MET B CA 1
ATOM 1626 C C . MET B 1 94 ? 34.930 9.531 -50.229 1.00 42.06 94 MET B C 1
ATOM 1627 O O . MET B 1 94 ? 34.335 8.713 -50.929 1.00 41.90 94 MET B O 1
ATOM 1632 N N . GLY B 1 95 ? 34.451 10.739 -49.947 1.00 35.14 95 GLY B N 1
ATOM 1633 C CA . GLY B 1 95 ? 33.320 11.283 -50.673 1.00 38.80 95 GLY B CA 1
ATOM 1634 C C . GLY B 1 95 ? 31.984 11.358 -49.976 1.00 35.29 95 GLY B C 1
ATOM 1635 O O . GLY B 1 95 ? 30.987 11.707 -50.604 1.00 34.66 95 GLY B O 1
ATOM 1636 N N . LEU B 1 96 ? 31.947 11.019 -48.693 1.00 32.50 96 LEU B N 1
ATOM 1637 C CA . LEU B 1 96 ? 30.762 11.282 -47.880 1.00 35.54 96 LEU B CA 1
ATOM 1638 C C . LEU B 1 96 ? 30.710 12.786 -47.634 1.00 34.27 96 LEU B C 1
ATOM 1639 O O . LEU B 1 96 ? 31.650 13.348 -47.081 1.00 34.45 96 LEU B O 1
ATOM 1644 N N . ASP B 1 97 ? 29.637 13.446 -48.069 1.00 30.35 97 ASP B N 1
ATOM 1645 C CA . ASP B 1 97 ? 29.540 14.900 -47.912 1.00 34.59 97 ASP B CA 1
ATOM 1646 C C . ASP B 1 97 ? 28.878 15.25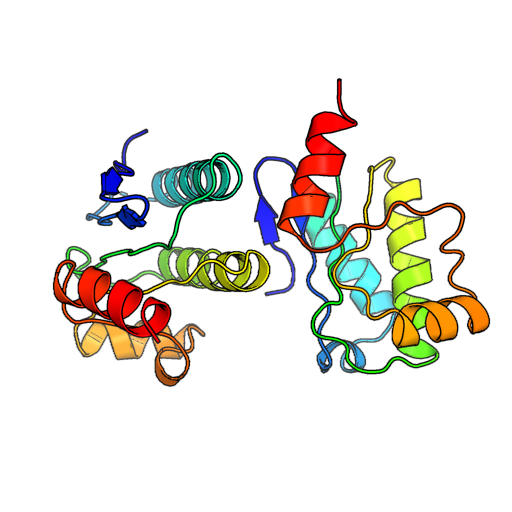2 -46.576 1.00 30.86 97 ASP B C 1
ATOM 1647 O O . ASP B 1 97 ? 27.687 15.538 -46.523 1.00 30.30 97 ASP B O 1
ATOM 1652 N N . LEU B 1 98 ? 29.669 15.233 -45.510 1.00 30.63 98 LEU B N 1
ATOM 1653 C CA . LEU B 1 98 ? 29.166 15.510 -44.163 1.00 32.54 98 LEU B CA 1
ATOM 1654 C C . LEU B 1 98 ? 28.604 16.920 -43.993 1.00 39.34 98 LEU B C 1
ATOM 1655 O O . LEU B 1 98 ? 27.765 17.154 -43.116 1.00 28.49 98 LEU B O 1
ATOM 1660 N N . ARG B 1 99 ? 29.073 17.847 -44.831 1.00 37.95 99 ARG B N 1
ATOM 1661 C CA . ARG B 1 99 ? 28.634 19.247 -44.826 1.00 38.25 99 ARG B CA 1
ATOM 1662 C C . ARG B 1 99 ? 27.129 19.400 -44.747 1.00 30.53 99 ARG B C 1
ATOM 1663 O O . ARG B 1 99 ? 26.614 20.231 -44.001 1.00 41.92 99 ARG B O 1
ATOM 1671 N N . GLY B 1 100 ? 26.432 18.638 -45.580 1.00 35.38 100 GLY B N 1
ATOM 1672 C CA . GLY B 1 100 ? 25.000 18.793 -45.726 1.00 40.24 100 GLY B CA 1
ATOM 1673 C C . GLY B 1 100 ? 24.239 17.679 -45.047 1.00 40.60 100 GLY B C 1
ATOM 1674 O O . GLY B 1 100 ? 23.126 17.344 -45.449 1.00 41.26 100 GLY B O 1
ATOM 1675 N N . MET B 1 101 ? 24.839 17.113 -44.003 1.00 35.16 101 MET B N 1
ATOM 1676 C CA A MET B 1 101 ? 24.222 16.009 -43.277 0.49 33.42 101 MET B CA 1
ATOM 1677 C CA B MET B 1 101 ? 24.239 15.995 -43.284 0.51 33.43 101 MET B CA 1
ATOM 1678 C C . MET B 1 101 ? 24.217 16.269 -41.784 1.00 27.37 101 MET B C 1
ATOM 1679 O O . MET B 1 101 ? 25.239 16.630 -41.206 1.00 30.61 101 MET B O 1
ATOM 1688 N N . ALA B 1 102 ? 23.055 16.096 -41.169 1.00 24.16 102 ALA B N 1
ATOM 1689 C CA . ALA B 1 102 ? 22.953 16.274 -39.720 1.00 27.25 102 ALA B CA 1
ATOM 1690 C C . ALA B 1 102 ? 23.755 15.190 -39.027 1.00 26.41 102 ALA B C 1
ATOM 1691 O O . ALA B 1 102 ? 23.685 14.009 -39.387 1.00 26.39 102 ALA B O 1
ATOM 1693 N N . THR B 1 103 ? 24.535 15.597 -38.035 1.00 25.07 103 THR B N 1
ATOM 1694 C CA . THR B 1 103 ? 25.366 14.665 -37.311 1.00 24.46 103 THR B CA 1
ATOM 1695 C C . THR B 1 103 ? 25.143 14.945 -35.826 1.00 26.49 103 THR B C 1
ATOM 1696 O O . THR B 1 103 ? 24.895 16.089 -35.422 1.00 25.81 103 THR B O 1
ATOM 1700 N N . ALA B 1 104 ? 25.211 13.897 -35.021 1.00 21.49 104 ALA B N 1
ATOM 1701 C CA . ALA B 1 104 ? 25.043 14.062 -33.578 1.00 26.65 104 ALA B CA 1
ATOM 1702 C C . ALA B 1 104 ? 25.916 13.075 -32.818 1.00 21.86 104 ALA B C 1
ATOM 1703 O O . ALA B 1 104 ? 26.435 12.124 -33.388 1.00 23.76 104 ALA B O 1
ATOM 1705 N N . LEU B 1 105 ? 26.085 13.332 -31.522 1.00 22.55 105 LEU B N 1
ATOM 1706 C CA . LEU B 1 105 ? 27.064 12.631 -30.704 1.00 26.71 105 LEU B CA 1
ATOM 1707 C C . LEU B 1 105 ? 26.811 11.145 -30.649 1.00 26.41 105 LEU B C 1
ATOM 1708 O O . LEU B 1 105 ? 27.736 10.341 -30.726 1.00 27.21 105 LEU B O 1
ATOM 1713 N N . ASN B 1 106 ? 25.542 10.798 -30.512 1.00 25.64 106 ASN B N 1
ATOM 1714 C CA . ASN B 1 106 ? 25.139 9.442 -30.193 1.00 25.50 106 ASN B CA 1
ATOM 1715 C C . ASN B 1 106 ? 23.654 9.312 -30.452 1.00 20.36 106 ASN B C 1
ATOM 1716 O O . ASN B 1 106 ? 22.993 10.292 -30.826 1.00 21.87 106 ASN B O 1
ATOM 1721 N N . LEU B 1 107 ? 23.129 8.104 -30.263 1.00 24.28 107 LEU B N 1
ATOM 1722 C CA . LEU B 1 107 ? 21.721 7.854 -30.519 1.00 22.95 107 LEU B CA 1
ATOM 1723 C C . LEU B 1 107 ? 20.828 8.818 -29.762 1.00 25.72 107 LEU B C 1
ATOM 1724 O O . LEU B 1 107 ? 19.920 9.398 -30.332 1.00 23.98 107 LEU B O 1
ATOM 1729 N N . GLN B 1 108 ? 21.073 8.977 -28.459 1.00 20.86 108 GLN B N 1
ATOM 1730 C CA . GLN B 1 108 ? 20.209 9.842 -27.677 1.00 24.26 108 GLN B CA 1
ATOM 1731 C C . GLN B 1 108 ? 20.155 11.280 -28.224 1.00 25.35 108 GLN B C 1
ATOM 1732 O O . GLN B 1 108 ? 19.081 11.852 -28.384 1.00 23.33 108 GLN B O 1
ATOM 1738 N N . LYS B 1 109 ? 21.314 11.877 -28.474 1.00 21.79 109 LYS B N 1
ATOM 1739 C CA . LYS B 1 109 ? 21.331 13.236 -29.010 1.00 24.11 109 LYS B CA 1
ATOM 1740 C C . LYS B 1 109 ? 20.761 13.295 -30.441 1.00 28.62 109 LYS B C 1
ATOM 1741 O O . LYS B 1 109 ? 20.173 14.311 -30.864 1.00 25.60 109 LYS B O 1
ATOM 1747 N N . GLY B 1 110 ? 20.929 12.205 -31.184 1.00 22.11 110 GLY B N 1
ATOM 1748 C CA . GLY B 1 110 ? 20.313 12.103 -32.500 1.00 22.07 110 GLY B CA 1
ATOM 1749 C C . GLY B 1 110 ? 18.797 12.175 -32.446 1.00 25.61 110 GLY B C 1
ATOM 1750 O O . GLY B 1 110 ? 18.174 12.922 -33.208 1.00 22.61 110 GLY B O 1
ATOM 1751 N N . LEU B 1 111 ? 18.200 11.405 -31.532 1.00 23.76 111 LEU B N 1
ATOM 1752 C CA . LEU B 1 111 ? 16.754 11.439 -31.330 1.00 26.41 111 LEU B CA 1
ATOM 1753 C C . LEU B 1 111 ? 16.317 12.819 -30.841 1.00 27.20 111 LEU B C 1
ATOM 1754 O O . LEU B 1 111 ? 15.290 13.338 -31.274 1.00 26.05 111 LEU B O 1
ATOM 1759 N N . ASP B 1 112 ? 17.077 13.397 -29.914 1.00 26.68 112 ASP B N 1
ATOM 1760 C CA . ASP B 1 112 ? 16.743 14.724 -29.394 1.00 30.68 112 ASP B CA 1
ATOM 1761 C C . ASP B 1 112 ? 16.672 15.705 -30.570 1.00 29.92 112 ASP B C 1
ATOM 1762 O O . ASP B 1 112 ? 15.743 16.499 -30.680 1.00 30.17 112 ASP B O 1
ATOM 1767 N N . LYS B 1 113 ? 17.654 15.624 -31.457 1.00 27.07 113 LYS B N 1
ATOM 1768 C CA . LYS B 1 113 ? 17.709 16.526 -32.612 1.00 33.70 113 LYS B CA 1
ATOM 1769 C C . LYS B 1 113 ? 16.520 16.358 -33.560 1.00 35.36 113 LYS B C 1
ATOM 1770 O O . LYS B 1 113 ? 15.908 17.343 -33.965 1.00 36.59 113 LYS B O 1
ATOM 1776 N N . LEU B 1 114 ? 16.194 15.117 -33.915 1.00 28.76 114 LEU B N 1
ATOM 1777 C CA . LEU B 1 114 ? 15.053 14.851 -34.790 1.00 31.10 114 LEU B CA 1
ATOM 1778 C C . LEU B 1 114 ? 13.727 15.278 -34.168 1.00 35.30 114 LEU B C 1
ATOM 1779 O O . LEU B 1 114 ? 12.824 15.733 -34.869 1.00 34.61 114 LEU B O 1
ATOM 1784 N N . LYS B 1 115 ? 13.603 15.123 -32.854 1.00 34.46 115 LYS B N 1
ATOM 1785 C CA . LYS B 1 115 ? 12.351 15.443 -32.167 1.00 37.64 115 LYS B CA 1
ATOM 1786 C C . LYS B 1 115 ? 12.181 16.934 -31.948 1.00 39.05 115 LYS B C 1
ATOM 1787 O O . LYS B 1 115 ? 11.068 17.439 -31.853 1.00 39.30 115 LYS B O 1
ATOM 1793 N N . ASN B 1 116 ? 13.294 17.638 -31.836 1.00 48.94 116 ASN B N 1
ATOM 1794 C CA . ASN B 1 116 ? 13.245 19.044 -31.474 1.00 55.12 116 ASN B CA 1
ATOM 1795 C C . ASN B 1 116 ? 13.365 19.902 -32.723 1.00 51.17 116 ASN B C 1
ATOM 1796 O O . ASN B 1 116 ? 12.800 20.992 -32.794 1.00 60.84 116 ASN B O 1
ATOM 1801 N N . LEU B 1 117 ? 14.098 19.403 -33.712 1.00 55.92 117 LEU B N 1
ATOM 1802 C CA . LEU B 1 117 ? 14.015 19.967 -35.055 1.00 47.50 117 LEU B CA 1
ATOM 1803 C C . LEU B 1 117 ? 12.530 20.021 -35.387 1.00 49.30 117 LEU B C 1
ATOM 1804 O O . LEU B 1 117 ? 11.991 21.081 -35.712 1.00 56.45 117 LEU B O 1
ATOM 1809 N N . ALA B 1 118 ? 11.875 18.865 -35.285 1.00 52.67 118 ALA B N 1
ATOM 1810 C CA . ALA B 1 118 ? 10.430 18.756 -35.481 1.00 56.18 118 ALA B CA 1
ATOM 1811 C C . ALA B 1 118 ? 9.679 19.659 -34.505 1.00 59.71 118 ALA B C 1
ATOM 1812 O O . ALA B 1 118 ? 9.661 19.411 -33.298 1.00 68.49 118 ALA B O 1
ATOM 1814 N N . ARG B 1 119 ? 9.075 20.711 -35.048 1.00 63.45 119 ARG B N 1
ATOM 1815 C CA . ARG B 1 119 ? 8.389 21.733 -34.264 1.00 67.85 119 ARG B CA 1
ATOM 1816 C C . ARG B 1 119 ? 8.220 21.374 -32.787 1.00 67.54 119 ARG B C 1
ATOM 1817 O O . ARG B 1 119 ? 9.058 21.732 -31.956 1.00 70.71 119 ARG B O 1
#

Sequence (232 aa):
SRVPILKVDDYWVVAIEETLDQSVIQFKEELLHNITGVAGKGLVVIDISALEVVDEFVTRVLIEEISRLAELLGLPFVVLTGIKPAVAITLTEMGLDLRGMATALNLLQKGLDKLKNLARMVPILKVDDYWVVAIEETLHDQSVIQFKEELLHNITGVAGKGLVIIDISALEVVDEFVTRVLIEISRLAELLGLPFFVLTGIKPAVAITLTEMGLDLRGMMATALNLQKGLDKLKNLAR

Organism: Moorella thermoacetica (strain ATCC 39073 / JCM 9320) (NCBI:txid264732)

CATH classification: 3.30.750.24